Protein 7YXP (pdb70)

Structure (mmCIF, N/CA/C/O backbone):
data_7YXP
#
_entry.id   7YXP
#
_cell.length_a   178.060
_cell.length_b   178.060
_cell.length_c   178.060
_cell.angle_alpha   90.000
_cell.angle_beta   90.000
_cell.angle_gamma   90.000
#
_symmetry.space_group_name_H-M   'I 41 3 2'
#
loop_
_entity.id
_entity.type
_entity.pdbx_description
1 polymer 'Ancestral Glucocorticoid Receptor2'
2 polymer 'SHP NR Box 1 Peptide'
3 non-polymer DEXAMETHASONE
4 non-polymer 2-AMINO-2-HYDROXYMETHYL-PROPANE-1,3-DIOL
#
loop_
_atom_site.group_PDB
_atom_site.id
_atom_site.type_symbol
_atom_site.label_atom_id
_atom_site.label_alt_id
_atom_site.label_comp_id
_atom_site.label_asym_id
_atom_site.label_entity_id
_atom_site.label_seq_id
_atom_site.pdbx_PDB_ins_code
_atom_site.Cartn_x
_atom_site.Cartn_y
_atom_site.Cartn_z
_atom_site.occupancy
_atom_site.B_iso_or_equiv
_atom_site.auth_seq_id
_atom_site.auth_comp_id
_atom_site.auth_asym_id
_atom_site.auth_atom_id
_atom_site.pdbx_PDB_model_num
ATOM 1 N N . PHE A 1 1 ? 28.199 -18.763 -43.969 1.00 215.20 529 PHE A N 1
ATOM 2 C CA . PHE A 1 1 ? 28.815 -19.889 -43.210 1.00 216.14 529 PHE A CA 1
ATOM 3 C C . PHE A 1 1 ? 29.158 -19.420 -41.797 1.00 203.67 529 PHE A C 1
ATOM 4 O O . PHE A 1 1 ? 30.230 -18.840 -41.612 1.00 197.15 529 PHE A O 1
ATOM 12 N N . PRO A 1 2 ? 28.296 -19.626 -40.759 1.00 178.78 530 PRO A N 1
ATOM 13 C CA . PRO A 1 2 ? 26.829 -19.726 -40.900 1.00 151.09 530 PRO A CA 1
ATOM 14 C C . PRO A 1 2 ? 25.925 -18.488 -40.815 1.00 157.49 530 PRO A C 1
ATOM 15 O O . PRO A 1 2 ? 26.283 -17.470 -40.216 1.00 154.64 530 PRO A O 1
ATOM 19 N N . THR A 1 3 ? 24.695 -18.597 -41.348 1.00 159.07 531 THR A N 1
ATOM 20 C CA . THR A 1 3 ? 23.770 -17.485 -41.168 1.00 156.70 531 THR A CA 1
ATOM 21 C C . THR A 1 3 ? 23.438 -17.361 -39.692 1.00 165.72 531 THR A C 1
ATOM 22 O O . THR A 1 3 ? 23.359 -18.359 -38.972 1.00 178.79 531 THR A O 1
ATOM 26 N N . LEU A 1 4 ? 23.271 -16.100 -39.292 1.00 175.04 532 LEU A N 1
ATOM 27 C CA . LEU A 1 4 ? 22.792 -15.736 -37.972 1.00 152.46 532 LEU A CA 1
ATOM 28 C C . LEU A 1 4 ? 21.393 -16.292 -37.748 1.00 128.77 532 LEU A C 1
ATOM 29 O O . LEU A 1 4 ? 21.094 -16.687 -36.630 1.00 137.84 532 LEU A O 1
ATOM 34 N N . ILE A 1 5 ? 20.535 -16.277 -38.777 1.00 115.70 533 ILE A N 1
ATOM 35 C CA . ILE A 1 5 ? 19.196 -16.825 -38.606 1.00 123.64 533 ILE A CA 1
ATOM 36 C C . ILE A 1 5 ? 19.281 -18.300 -38.246 1.00 120.15 533 ILE A C 1
ATOM 37 O O . ILE A 1 5 ? 18.485 -18.770 -37.441 1.00 140.17 533 ILE A O 1
ATOM 42 N N . SER A 1 6 ? 20.230 -19.015 -38.850 1.00 113.22 534 SER A N 1
ATOM 43 C CA . SER A 1 6 ? 20.384 -20.427 -38.561 1.00 124.20 534 SER A CA 1
ATOM 44 C C . SER A 1 6 ? 20.998 -20.613 -37.174 1.00 125.56 534 SER A C 1
ATOM 45 O O . SER A 1 6 ? 20.630 -21.531 -36.440 1.00 125.33 534 SER A O 1
ATOM 48 N N . LEU A 1 7 ? 21.911 -19.712 -36.801 1.00 122.39 535 LEU A N 1
ATOM 49 C CA . LEU A 1 7 ? 22.432 -19.676 -35.446 1.00 114.95 535 LEU A CA 1
ATOM 50 C C . LEU A 1 7 ? 21.297 -19.514 -34.425 1.00 127.30 535 LEU A C 1
ATOM 51 O O . LEU A 1 7 ? 21.355 -20.068 -33.329 1.00 119.72 535 LEU A O 1
ATOM 56 N N . LEU A 1 8 ? 20.271 -18.731 -34.790 1.00 135.11 536 LEU A N 1
ATOM 57 C CA . LEU A 1 8 ? 19.110 -18.462 -33.951 1.00 135.72 536 LEU A CA 1
ATOM 58 C C . LEU A 1 8 ? 18.374 -19.763 -33.717 1.00 134.78 536 LEU A C 1
ATOM 59 O O . LEU A 1 8 ? 17.998 -20.094 -32.598 1.00 158.60 536 LEU A O 1
ATOM 64 N N . GLU A 1 9 ? 18.120 -20.420 -34.842 1.00 131.60 537 GLU A N 1
ATOM 65 C CA . GLU A 1 9 ? 17.421 -21.683 -34.888 1.00 141.03 537 GLU A CA 1
ATOM 66 C C . GLU A 1 9 ? 18.080 -22.651 -33.884 1.00 145.33 537 GLU A C 1
ATOM 67 O O . GLU A 1 9 ? 17.362 -23.311 -33.127 1.00 130.81 537 GLU A O 1
ATOM 73 N N . VAL A 1 10 ? 19.429 -22.646 -33.769 1.00 116.56 538 VAL A N 1
ATOM 74 C CA . VAL A 1 10 ? 20.133 -23.668 -32.992 1.00 120.57 538 VAL A CA 1
ATOM 75 C C . VAL A 1 10 ? 20.193 -23.366 -31.503 1.00 121.70 538 VAL A C 1
ATOM 76 O O . VAL A 1 10 ? 20.367 -24.296 -30.721 1.00 127.14 538 VAL A O 1
ATOM 80 N N . ILE A 1 11 ? 20.187 -22.083 -31.133 1.00 124.30 539 ILE A N 1
ATOM 81 C CA . ILE A 1 11 ? 20.430 -21.729 -29.742 1.00 118.06 539 ILE A CA 1
ATOM 82 C C . ILE A 1 11 ? 19.136 -21.832 -28.946 1.00 112.83 539 ILE A C 1
ATOM 83 O O . ILE A 1 11 ? 19.180 -21.968 -27.720 1.00 98.97 539 ILE A O 1
ATOM 88 N N . GLU A 1 12 ? 18.009 -21.769 -29.668 1.00 99.27 540 GLU A N 1
ATOM 89 C CA . GLU A 1 12 ? 16.690 -21.684 -29.074 1.00 95.02 540 GLU A CA 1
ATOM 90 C C . GLU A 1 12 ? 16.505 -22.827 -28.080 1.00 99.18 540 GLU A C 1
ATOM 91 O O . GLU A 1 12 ? 16.562 -23.980 -28.479 1.00 110.34 540 GLU A O 1
ATOM 97 N N . PRO A 1 13 ? 16.279 -22.576 -26.769 1.00 103.01 541 PRO A N 1
ATOM 98 C CA . PRO A 1 13 ? 16.331 -23.644 -25.773 1.00 116.37 541 PRO A CA 1
ATOM 99 C C . PRO A 1 13 ? 15.204 -24.657 -25.919 1.00 112.85 541 PRO A C 1
ATOM 100 O O . PRO A 1 13 ? 14.126 -24.335 -26.416 1.00 98.88 541 PRO A O 1
ATOM 104 N N . GLU A 1 14 ? 15.499 -25.880 -25.473 1.00 113.27 542 GLU A N 1
ATOM 105 C CA . GLU A 1 14 ? 14.615 -26.999 -25.715 1.00 119.14 542 GLU A CA 1
ATOM 106 C C . GLU A 1 14 ? 13.368 -26.797 -24.874 1.00 111.37 542 GLU A C 1
ATOM 107 O O . GLU A 1 14 ? 13.455 -26.164 -23.828 1.00 143.51 542 GLU A O 1
ATOM 113 N N . VAL A 1 15 ? 12.226 -27.308 -25.355 1.00 112.46 543 VAL A N 1
ATOM 114 C CA . VAL A 1 15 ? 10.969 -27.232 -24.618 1.00 110.94 543 VAL A CA 1
ATOM 115 C C . VAL A 1 15 ? 11.138 -27.949 -23.293 1.00 103.46 543 VAL A C 1
ATOM 116 O O . VAL A 1 15 ? 11.824 -28.973 -23.246 1.00 120.03 543 VAL A O 1
ATOM 120 N N . LEU A 1 16 ? 10.486 -27.425 -22.246 1.00 95.38 544 LEU A N 1
ATOM 121 C CA . LEU A 1 16 ? 10.753 -27.966 -20.923 1.00 94.82 544 LEU A CA 1
ATOM 122 C C . LEU A 1 16 ? 9.544 -28.744 -20.427 1.00 100.79 544 LEU A C 1
ATOM 123 O O . LEU A 1 16 ? 8.417 -28.319 -20.691 1.00 119.54 544 LEU A O 1
ATOM 128 N N . TYR A 1 17 ? 9.814 -29.881 -19.754 1.00 90.63 545 TYR A N 1
ATOM 129 C CA . TYR A 1 17 ? 8.798 -30.695 -19.098 1.00 99.66 545 TYR A CA 1
ATOM 130 C C . TYR A 1 17 ? 8.570 -30.219 -17.658 1.00 103.08 545 TYR A C 1
ATOM 131 O O . TYR A 1 17 ? 9.515 -29.838 -16.971 1.00 113.98 545 TYR A O 1
ATOM 140 N N . SER A 1 18 ? 7.312 -30.245 -17.203 1.00 81.27 546 SER A N 1
ATOM 141 C CA . SER A 1 18 ? 6.919 -29.486 -16.030 1.00 97.41 546 SER A CA 1
ATOM 142 C C . SER A 1 18 ? 7.112 -30.311 -14.770 1.00 108.49 546 SER A C 1
ATOM 143 O O . SER A 1 18 ? 7.175 -29.750 -13.675 1.00 140.00 546 SER A O 1
ATOM 146 N N . GLY A 1 19 ? 7.160 -31.632 -14.956 1.00 109.11 547 GLY A N 1
ATOM 147 C CA . GLY A 1 19 ? 7.288 -32.564 -13.855 1.00 123.29 547 GLY A CA 1
ATOM 148 C C . GLY A 1 19 ? 6.039 -32.513 -12.987 1.00 148.22 547 GLY A C 1
ATOM 149 O O . GLY A 1 19 ? 6.100 -32.795 -11.792 1.00 179.09 547 GLY A O 1
ATOM 150 N N . TYR A 1 20 ? 4.914 -32.146 -13.611 1.00 148.47 548 TYR A N 1
ATOM 151 C CA . TYR A 1 20 ? 3.687 -31.914 -12.875 1.00 153.47 548 TYR A CA 1
ATOM 152 C C . TYR A 1 20 ? 3.072 -33.241 -12.461 1.00 160.13 548 TYR A C 1
ATOM 153 O O . TYR A 1 20 ? 2.868 -34.120 -13.296 1.00 151.28 548 TYR A O 1
ATOM 162 N N . ASP A 1 21 ? 2.767 -33.354 -11.163 1.00 178.09 549 ASP A N 1
ATOM 163 C CA . ASP A 1 21 ? 2.029 -34.503 -10.672 1.00 188.67 549 ASP A CA 1
ATOM 164 C C . ASP A 1 21 ? 0.545 -34.307 -10.984 1.00 194.78 549 ASP A C 1
ATOM 165 O O . ASP A 1 21 ? -0.168 -33.657 -10.219 1.00 221.26 549 ASP A O 1
ATOM 170 N N . SER A 1 22 ? 0.092 -34.880 -12.108 1.00 188.42 550 SER A N 1
ATOM 171 C CA . SER A 1 22 ? -1.222 -34.574 -12.656 1.00 180.98 550 SER A CA 1
ATOM 172 C C . SER A 1 22 ? -2.323 -35.462 -12.062 1.00 177.90 550 SER A C 1
ATOM 173 O O . SER A 1 22 ? -3.248 -35.844 -12.780 1.00 195.98 550 SER A O 1
ATOM 176 N N . THR A 1 23 ? -2.207 -35.776 -10.754 1.00 178.92 551 THR A N 1
ATOM 177 C CA . THR A 1 23 ? -3.282 -36.264 -9.890 1.00 177.64 551 THR A CA 1
ATOM 178 C C . THR A 1 23 ? -2.979 -35.896 -8.425 1.00 164.26 551 THR A C 1
ATOM 179 O O . THR A 1 23 ? -3.925 -35.478 -7.714 1.00 144.64 551 THR A O 1
ATOM 183 N N . ASP A 1 26 ? -6.558 -31.142 -7.924 1.00 138.62 554 ASP A N 1
ATOM 184 C CA . ASP A 1 26 ? -6.026 -30.253 -8.993 1.00 160.36 554 ASP A CA 1
ATOM 185 C C . ASP A 1 26 ? -6.190 -28.791 -8.566 1.00 163.56 554 ASP A C 1
ATOM 186 O O . ASP A 1 26 ? -6.554 -27.935 -9.371 1.00 162.93 554 ASP A O 1
ATOM 191 N N . THR A 1 27 ? -5.891 -28.504 -7.293 1.00 166.64 555 THR A N 1
ATOM 192 C CA . THR A 1 27 ? -6.182 -27.216 -6.672 1.00 165.51 555 THR A CA 1
ATOM 193 C C . THR A 1 27 ? -5.437 -26.097 -7.398 1.00 157.34 555 THR A C 1
ATOM 194 O O . THR A 1 27 ? -4.319 -26.303 -7.862 1.00 178.54 555 THR A O 1
ATOM 198 N N . SER A 1 28 ? -6.059 -24.916 -7.496 1.00 140.10 556 SER A N 1
ATOM 199 C CA . SER A 1 28 ? -5.528 -23.900 -8.394 1.00 130.88 556 SER A CA 1
ATOM 200 C C . SER A 1 28 ? -4.364 -23.130 -7.771 1.00 115.98 556 SER A C 1
ATOM 201 O O . SER A 1 28 ? -3.593 -22.508 -8.486 1.00 118.59 556 SER A O 1
ATOM 204 N N . THR A 1 29 ? -4.196 -23.205 -6.451 1.00 119.13 557 THR A N 1
ATOM 205 C CA . THR A 1 29 ? -2.971 -22.703 -5.844 1.00 131.59 557 THR A CA 1
ATOM 206 C C . THR A 1 29 ? -1.784 -23.523 -6.347 1.00 134.22 557 THR A C 1
ATOM 207 O O . THR A 1 29 ? -0.749 -22.976 -6.710 1.00 131.20 557 THR A O 1
ATOM 211 N N . ARG A 1 30 ? -1.944 -24.850 -6.336 1.00 147.20 558 ARG A N 1
ATOM 212 C CA . ARG A 1 30 ? -0.867 -25.779 -6.640 1.00 145.72 558 ARG A CA 1
ATOM 213 C C . ARG A 1 30 ? -0.432 -25.538 -8.077 1.00 131.59 558 ARG A C 1
ATOM 214 O O . ARG A 1 30 ? 0.753 -25.395 -8.358 1.00 148.95 558 ARG A O 1
ATOM 222 N N . LEU A 1 31 ? -1.419 -25.486 -8.968 1.00 101.33 559 LEU A N 1
ATOM 223 C CA . LEU A 1 31 ? -1.157 -25.446 -10.389 1.00 102.06 559 LEU A CA 1
ATOM 224 C C . LEU A 1 31 ? -0.335 -24.199 -10.724 1.00 102.99 559 LEU A C 1
ATOM 225 O O . LEU A 1 31 ? 0.595 -24.229 -11.531 1.00 92.06 559 LEU A O 1
ATOM 230 N N . MET A 1 32 ? -0.672 -23.101 -10.057 1.00 98.84 560 MET A N 1
ATOM 231 C CA . MET A 1 32 ? 0.004 -21.852 -10.321 1.00 96.04 560 MET A CA 1
ATOM 232 C C . MET A 1 32 ? 1.365 -21.875 -9.653 1.00 96.80 560 MET A C 1
ATOM 233 O O . MET A 1 32 ? 2.313 -21.264 -10.140 1.00 96.83 560 MET A O 1
ATOM 238 N N . SER A 1 33 ? 1.430 -22.551 -8.506 1.00 101.74 561 SER A N 1
ATOM 239 C CA . SER A 1 33 ? 2.716 -22.708 -7.859 1.00 105.41 561 SER A CA 1
ATOM 240 C C . SER A 1 33 ? 3.622 -23.432 -8.843 1.00 109.45 561 SER A C 1
ATOM 241 O O . SER A 1 33 ? 4.803 -23.094 -8.939 1.00 121.62 561 SER A O 1
ATOM 244 N N . THR A 1 34 ? 3.037 -24.380 -9.602 1.00 96.14 562 THR A N 1
ATOM 245 C CA . THR A 1 34 ? 3.859 -25.227 -10.448 1.00 95.20 562 THR A CA 1
ATOM 246 C C . THR A 1 34 ? 4.360 -24.415 -11.614 1.00 86.62 562 THR A C 1
ATOM 247 O O . THR A 1 34 ? 5.552 -24.399 -11.862 1.00 97.57 562 THR A O 1
ATOM 251 N N . LEU A 1 35 ? 3.431 -23.752 -12.294 1.00 93.27 563 LEU A N 1
ATOM 252 C CA . LEU A 1 35 ? 3.790 -22.869 -13.387 1.00 102.26 563 LEU A CA 1
ATOM 253 C C . LEU A 1 35 ? 5.025 -22.054 -13.017 1.00 91.26 563 LEU A C 1
ATOM 254 O O . LEU A 1 35 ? 5.937 -21.894 -13.826 1.00 85.64 563 LEU A O 1
ATOM 259 N N . ASN A 1 36 ? 5.036 -21.570 -11.779 1.00 86.26 564 ASN A N 1
ATOM 260 C CA . ASN A 1 36 ? 6.113 -20.736 -11.292 1.00 99.98 564 ASN A CA 1
ATOM 261 C C . ASN A 1 36 ? 7.424 -21.504 -11.239 1.00 100.76 564 ASN A C 1
ATOM 262 O O . ASN A 1 36 ? 8.427 -20.989 -11.727 1.00 95.20 564 ASN A O 1
ATOM 267 N N . ARG A 1 37 ? 7.392 -22.693 -10.615 1.00 103.16 565 ARG A N 1
ATOM 268 C CA . ARG A 1 37 ? 8.519 -23.615 -10.568 1.00 114.28 565 ARG A CA 1
ATOM 269 C C . ARG A 1 37 ? 9.054 -23.839 -11.986 1.00 112.53 565 ARG A C 1
ATOM 270 O O . ARG A 1 37 ? 10.251 -23.707 -12.238 1.00 102.88 565 ARG A O 1
ATOM 278 N N . LEU A 1 38 ? 8.154 -24.175 -12.916 1.00 110.13 566 LEU A N 1
ATOM 279 C CA . LEU A 1 38 ? 8.531 -24.383 -14.299 1.00 92.77 566 LEU A CA 1
ATOM 280 C C . LEU A 1 38 ? 9.174 -23.109 -14.799 1.00 86.06 566 LEU A C 1
ATOM 281 O O . LEU A 1 38 ? 10.311 -23.153 -15.239 1.00 98.85 566 LEU A O 1
ATOM 286 N N . GLY A 1 39 ? 8.411 -22.011 -14.741 1.00 94.07 567 GLY A N 1
ATOM 287 C CA . GLY A 1 39 ? 8.813 -20.710 -15.259 1.00 93.83 567 GLY A CA 1
ATOM 288 C C . GLY A 1 39 ? 10.221 -20.295 -14.834 1.00 94.22 567 GLY A C 1
ATOM 289 O O . GLY A 1 39 ? 10.930 -19.639 -15.590 1.00 114.09 567 GLY A O 1
ATOM 290 N N . GLY A 1 40 ? 10.631 -20.700 -13.632 1.00 87.51 568 GLY A N 1
ATOM 291 C CA . GLY A 1 40 ? 11.961 -20.400 -13.125 1.00 103.98 568 GLY A CA 1
ATOM 292 C C . GLY A 1 40 ? 13.077 -20.968 -13.997 1.00 105.84 568 GLY A C 1
ATOM 293 O O . GLY A 1 40 ? 14.042 -20.270 -14.306 1.00 111.86 568 GLY A O 1
ATOM 294 N N . ARG A 1 41 ? 12.922 -22.243 -14.381 1.00 110.69 569 ARG A N 1
ATOM 295 C CA . ARG A 1 41 ? 13.939 -22.957 -15.138 1.00 107.54 569 ARG A CA 1
ATOM 296 C C . ARG A 1 41 ? 13.909 -22.427 -16.556 1.00 94.77 569 ARG A C 1
ATOM 297 O O . ARG A 1 41 ? 14.941 -22.348 -17.204 1.00 117.27 569 ARG A O 1
ATOM 305 N N . GLN A 1 42 ? 12.702 -22.085 -16.998 1.00 94.41 570 GLN A N 1
ATOM 306 C CA . GLN A 1 42 ? 12.452 -21.595 -18.340 1.00 106.87 570 GLN A CA 1
ATOM 307 C C . GLN A 1 42 ? 13.270 -20.331 -18.544 1.00 93.28 570 GLN A C 1
ATOM 308 O O . GLN A 1 42 ? 13.887 -20.111 -19.596 1.00 96.08 570 GLN A O 1
ATOM 314 N N . VAL A 1 43 ? 13.292 -19.557 -17.470 1.00 81.77 571 VAL A N 1
ATOM 315 C CA . VAL A 1 43 ? 13.938 -18.265 -17.472 1.00 91.81 571 VAL A CA 1
ATOM 316 C C . VAL A 1 43 ? 15.439 -18.479 -17.324 1.00 90.84 571 VAL A C 1
ATOM 317 O O . VAL A 1 43 ? 16.219 -17.786 -17.975 1.00 84.50 571 VAL A O 1
ATOM 321 N N . VAL A 1 44 ? 15.832 -19.456 -16.496 1.00 84.06 572 VAL A N 1
ATOM 322 C CA . VAL A 1 44 ? 17.239 -19.814 -16.409 1.00 85.55 572 VAL A CA 1
ATOM 323 C C . VAL A 1 44 ? 17.738 -20.164 -17.804 1.00 86.98 572 VAL A C 1
ATOM 324 O O . VAL A 1 44 ? 18.803 -19.695 -18.172 1.00 91.05 572 VAL A O 1
ATOM 328 N N . SER A 1 45 ? 16.937 -20.927 -18.570 1.00 83.72 573 SER A N 1
ATOM 329 C CA . SER A 1 45 ? 17.263 -21.370 -19.916 1.00 94.75 573 SER A CA 1
ATOM 330 C C . SER A 1 45 ? 17.389 -20.193 -20.902 1.00 102.12 573 SER A C 1
ATOM 331 O O . SER A 1 45 ? 18.246 -20.203 -21.819 1.00 80.17 573 SER A O 1
ATOM 334 N N . ALA A 1 46 ? 16.544 -19.170 -20.684 1.00 91.98 574 ALA A N 1
ATOM 335 C CA . ALA A 1 46 ? 16.535 -17.965 -21.503 1.00 100.17 574 ALA A CA 1
ATOM 336 C C . ALA A 1 46 ? 17.785 -17.129 -21.261 1.00 107.46 574 ALA A C 1
ATOM 337 O O . ALA A 1 46 ? 18.199 -16.354 -22.121 1.00 121.14 574 ALA A O 1
ATOM 339 N N . VAL A 1 47 ? 18.361 -17.283 -20.070 1.00 100.77 575 VAL A N 1
ATOM 340 C CA . VAL A 1 47 ? 19.609 -16.636 -19.728 1.00 91.74 575 VAL A CA 1
ATOM 341 C C . VAL A 1 47 ? 20.766 -17.243 -20.524 1.00 104.97 575 VAL A C 1
ATOM 342 O O . VAL A 1 47 ? 21.473 -16.489 -21.184 1.00 139.04 575 VAL A O 1
ATOM 346 N N . LYS A 1 48 ? 20.964 -18.569 -20.516 1.00 103.82 576 LYS A N 1
ATOM 347 C CA . LYS A 1 48 ? 22.021 -19.108 -21.363 1.00 116.03 576 LYS A CA 1
ATOM 348 C C . LYS A 1 48 ? 21.796 -18.578 -22.772 1.00 106.20 576 LYS A C 1
ATOM 349 O O . LYS A 1 48 ? 22.729 -18.149 -23.444 1.00 148.56 576 LYS A O 1
ATOM 355 N N . TRP A 1 49 ? 20.535 -18.631 -23.195 1.00 90.07 577 TRP A N 1
ATOM 356 C CA . TRP A 1 49 ? 20.145 -18.234 -24.535 1.00 100.35 577 TRP A CA 1
ATOM 357 C C . TRP A 1 49 ? 20.514 -16.787 -24.787 1.00 94.39 577 TRP A C 1
ATOM 358 O O . TRP A 1 49 ? 20.719 -16.381 -25.923 1.00 114.72 577 TRP A O 1
ATOM 369 N N . ALA A 1 50 ? 20.550 -16.008 -23.716 1.00 116.67 578 ALA A N 1
ATOM 370 C CA . ALA A 1 50 ? 20.932 -14.621 -23.868 1.00 138.28 578 ALA A CA 1
ATOM 371 C C . ALA A 1 50 ? 22.447 -14.535 -24.035 1.00 125.22 578 ALA A C 1
ATOM 372 O O . ALA A 1 50 ? 22.905 -13.917 -24.995 1.00 121.91 578 ALA A O 1
ATOM 374 N N . LYS A 1 51 ? 23.192 -15.181 -23.120 1.00 105.35 579 LYS A N 1
ATOM 375 C CA . LYS A 1 51 ? 24.643 -15.264 -23.181 1.00 126.36 579 LYS A CA 1
ATOM 376 C C . LYS A 1 51 ? 25.136 -15.649 -24.579 1.00 132.00 579 LYS A C 1
ATOM 377 O O . LYS A 1 51 ? 26.237 -15.273 -24.970 1.00 156.50 579 LYS A O 1
ATOM 383 N N . ALA A 1 52 ? 24.330 -16.411 -25.324 1.00 126.64 580 ALA A N 1
ATOM 384 C CA . ALA A 1 52 ? 24.758 -16.947 -26.607 1.00 129.59 580 ALA A CA 1
ATOM 385 C C . ALA A 1 52 ? 23.977 -16.292 -27.746 1.00 135.73 580 ALA A C 1
ATOM 386 O O . ALA A 1 52 ? 23.997 -16.760 -28.883 1.00 132.91 580 ALA A O 1
ATOM 388 N N . LEU A 1 53 ? 23.282 -15.197 -27.438 1.00 120.59 581 LEU A N 1
ATOM 389 C CA . LEU A 1 53 ? 22.893 -14.304 -28.507 1.00 122.80 581 LEU A CA 1
ATOM 390 C C . LEU A 1 53 ? 24.143 -13.603 -29.030 1.00 150.14 581 LEU A C 1
ATOM 391 O O . LEU A 1 53 ? 25.026 -13.173 -28.276 1.00 134.07 581 LEU A O 1
ATOM 396 N N . PRO A 1 54 ? 24.262 -13.499 -30.365 1.00 154.02 582 PRO A N 1
ATOM 397 C CA . PRO A 1 54 ? 25.363 -12.740 -30.956 1.00 152.58 582 PRO A CA 1
ATOM 398 C C . PRO A 1 54 ? 25.226 -11.246 -30.637 1.00 139.41 582 PRO A C 1
ATOM 399 O O . PRO A 1 54 ? 24.248 -10.619 -31.014 1.00 105.61 582 PRO A O 1
ATOM 403 N N . GLY A 1 55 ? 26.184 -10.676 -29.895 1.00 155.75 583 GLY A N 1
ATOM 404 C CA . GLY A 1 55 ? 26.204 -9.237 -29.645 1.00 171.37 583 GLY A CA 1
ATOM 405 C C . GLY A 1 55 ? 25.727 -8.872 -28.240 1.00 159.07 583 GLY A C 1
ATOM 406 O O . GLY A 1 55 ? 25.836 -7.728 -27.792 1.00 149.50 583 GLY A O 1
ATOM 407 N N . PHE A 1 56 ? 25.225 -9.886 -27.540 1.00 151.23 584 PHE A N 1
ATOM 408 C CA . PHE A 1 56 ? 24.692 -9.707 -26.208 1.00 142.33 584 PHE A CA 1
ATOM 409 C C . PHE A 1 56 ? 25.820 -9.505 -25.200 1.00 132.52 584 PHE A C 1
ATOM 410 O O . PHE A 1 56 ? 25.664 -8.705 -24.280 1.00 168.83 584 PHE A O 1
ATOM 418 N N . ARG A 1 57 ? 26.939 -10.220 -25.362 1.00 113.93 585 ARG A N 1
ATOM 419 C CA . ARG A 1 57 ? 27.992 -10.171 -24.352 1.00 154.34 585 ARG A CA 1
ATOM 420 C C . ARG A 1 57 ? 28.599 -8.761 -24.283 1.00 175.27 585 ARG A C 1
ATOM 421 O O . ARG A 1 57 ? 29.082 -8.350 -23.218 1.00 135.15 585 ARG A O 1
ATOM 429 N N . ASN A 1 58 ? 28.536 -8.010 -25.400 1.00 186.89 586 ASN A N 1
ATOM 430 C CA . ASN A 1 58 ? 29.160 -6.692 -25.455 1.00 193.50 586 ASN A CA 1
ATOM 431 C C . ASN A 1 58 ? 28.138 -5.557 -25.325 1.00 185.35 586 ASN A C 1
ATOM 432 O O . ASN A 1 58 ? 28.458 -4.409 -25.632 1.00 215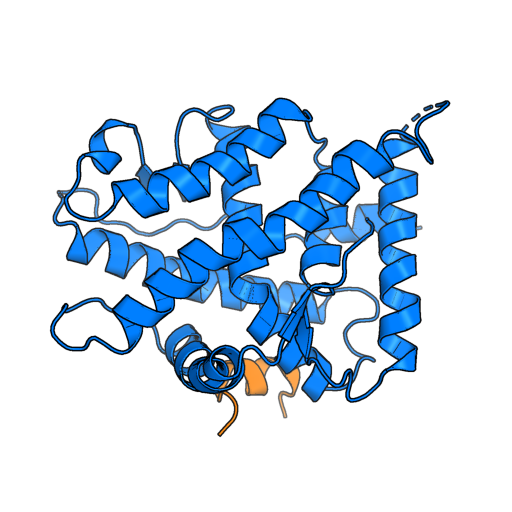.19 586 ASN A O 1
ATOM 437 N N . LEU A 1 59 ? 26.928 -5.864 -24.838 1.00 148.72 587 LEU A N 1
ATOM 438 C CA . LEU A 1 59 ? 26.164 -4.870 -24.096 1.00 126.36 587 LEU A CA 1
ATOM 439 C C . LEU A 1 59 ? 26.777 -4.776 -22.711 1.00 138.69 587 LEU A C 1
ATOM 440 O O . LEU A 1 59 ? 27.745 -5.484 -22.426 1.00 161.87 587 LEU A O 1
ATOM 445 N N . HIS A 1 60 ? 26.214 -3.918 -21.854 1.00 138.77 588 HIS A N 1
ATOM 446 C CA . HIS A 1 60 ? 26.832 -3.765 -20.545 1.00 162.18 588 HIS A CA 1
ATOM 447 C C . HIS A 1 60 ? 26.040 -4.533 -19.495 1.00 157.30 588 HIS A C 1
ATOM 448 O O . HIS A 1 60 ? 24.826 -4.352 -19.420 1.00 142.76 588 HIS A O 1
ATOM 455 N N . LEU A 1 61 ? 26.756 -5.330 -18.671 1.00 147.74 589 LEU A N 1
ATOM 456 C CA . LEU A 1 61 ? 26.178 -6.227 -17.670 1.00 141.53 589 LEU A CA 1
ATOM 457 C C . LEU A 1 61 ? 24.825 -5.699 -17.190 1.00 148.11 589 LEU A C 1
ATOM 458 O O . LEU A 1 61 ? 23.874 -6.462 -17.064 1.00 132.04 589 LEU A O 1
ATOM 463 N N . ASP A 1 62 ? 24.755 -4.385 -16.937 1.00 165.25 590 ASP A N 1
ATOM 464 C CA . ASP A 1 62 ? 23.566 -3.744 -16.403 1.00 156.41 590 ASP A CA 1
ATOM 465 C C . ASP A 1 62 ? 22.429 -3.797 -17.408 1.00 147.59 590 ASP A C 1
ATOM 466 O O . ASP A 1 62 ? 21.316 -4.147 -17.036 1.00 167.62 590 ASP A O 1
ATOM 471 N N . ASP A 1 63 ? 22.724 -3.490 -18.672 1.00 143.19 591 ASP A N 1
ATOM 472 C CA . ASP A 1 63 ? 21.727 -3.593 -19.730 1.00 163.08 591 ASP A CA 1
ATOM 473 C C . ASP A 1 63 ? 21.329 -5.053 -19.988 1.00 152.62 591 ASP A C 1
ATOM 474 O O . ASP A 1 63 ? 20.248 -5.316 -20.524 1.00 113.46 591 ASP A O 1
ATOM 479 N N . GLN A 1 64 ? 22.212 -5.993 -19.609 1.00 173.38 592 GLN A N 1
ATOM 480 C CA . GLN A 1 64 ? 21.962 -7.423 -19.750 1.00 159.17 592 GLN A CA 1
ATOM 481 C C . GLN A 1 64 ? 20.910 -7.811 -18.725 1.00 151.03 592 GLN A C 1
ATOM 482 O O . GLN A 1 64 ? 19.842 -8.298 -19.086 1.00 152.19 592 GLN A O 1
ATOM 488 N N . MET A 1 65 ? 21.258 -7.595 -17.449 1.00 142.51 593 MET A N 1
ATOM 489 C CA . MET A 1 65 ? 20.339 -7.725 -16.334 1.00 133.83 593 MET A CA 1
ATOM 490 C C . MET A 1 65 ? 19.020 -7.085 -16.767 1.00 129.90 593 MET A C 1
ATOM 491 O O . MET A 1 65 ? 17.988 -7.751 -16.884 1.00 112.28 593 MET A O 1
ATOM 496 N N . THR A 1 66 ? 19.117 -5.791 -17.078 1.00 118.76 594 THR A N 1
ATOM 497 C CA . THR A 1 66 ? 17.979 -4.909 -17.213 1.00 119.68 594 THR A CA 1
ATOM 498 C C . THR A 1 66 ? 17.054 -5.423 -18.301 1.00 125.84 594 THR A C 1
ATOM 499 O O . THR A 1 66 ? 15.855 -5.525 -18.065 1.00 143.58 594 THR A O 1
ATOM 503 N N . LEU A 1 67 ? 17.616 -5.735 -19.475 1.00 132.98 595 LEU A N 1
ATOM 504 C CA . LEU A 1 67 ? 16.778 -6.143 -20.593 1.00 142.24 595 LEU A CA 1
ATOM 505 C C . LEU A 1 67 ? 16.034 -7.429 -20.248 1.00 133.79 595 LEU A C 1
ATOM 506 O O . LEU A 1 67 ? 14.836 -7.518 -20.504 1.00 111.91 595 LEU A O 1
ATOM 511 N N . LEU A 1 68 ? 16.760 -8.406 -19.679 1.00 129.67 596 LEU A N 1
ATOM 512 C CA . LEU A 1 68 ? 16.197 -9.677 -19.245 1.00 122.77 596 LEU A CA 1
ATOM 513 C C . LEU A 1 68 ? 15.077 -9.395 -18.244 1.00 141.74 596 LEU A C 1
ATOM 514 O O . LEU A 1 68 ? 13.905 -9.656 -18.525 1.00 138.22 596 LEU A O 1
ATOM 519 N N . GLN A 1 69 ? 15.464 -8.809 -17.101 1.00 140.85 597 GLN A N 1
ATOM 520 C CA . GLN A 1 69 ? 14.579 -8.485 -15.990 1.00 126.61 597 GLN A CA 1
ATOM 521 C C . GLN A 1 69 ? 13.262 -7.850 -16.458 1.00 127.80 597 GLN A C 1
ATOM 522 O O . GLN A 1 69 ? 12.216 -8.148 -15.896 1.00 153.92 597 GLN A O 1
ATOM 528 N N . TYR A 1 70 ? 13.287 -6.996 -17.490 1.00 116.89 598 TYR A N 1
ATOM 529 C CA . TYR A 1 70 ? 12.085 -6.284 -17.894 1.00 109.80 598 TYR A CA 1
ATOM 530 C C . TYR A 1 70 ? 11.334 -7.076 -18.956 1.00 115.23 598 TYR A C 1
ATOM 531 O O . TYR A 1 70 ? 10.133 -6.896 -19.139 1.00 128.52 598 TYR A O 1
ATOM 540 N N . SER A 1 71 ? 12.050 -7.942 -19.670 1.00 118.26 599 SER A N 1
ATOM 541 C CA . SER A 1 71 ? 11.470 -8.562 -20.851 1.00 125.58 599 SER A CA 1
ATOM 542 C C . SER A 1 71 ? 11.055 -9.998 -20.552 1.00 128.82 599 SER A C 1
ATOM 543 O O . SER A 1 71 ? 10.421 -10.649 -21.386 1.00 105.65 599 SER A O 1
ATOM 546 N N . TRP A 1 72 ? 11.399 -10.471 -19.349 1.00 125.75 600 TRP A N 1
ATOM 547 C CA . TRP A 1 72 ? 11.393 -11.899 -19.102 1.00 102.23 600 TRP A CA 1
ATOM 548 C C . TRP A 1 72 ? 10.003 -12.493 -19.252 1.00 101.50 600 TRP A C 1
ATOM 549 O O . TRP A 1 72 ? 9.861 -13.523 -19.900 1.00 123.05 600 TRP A O 1
ATOM 560 N N . MET A 1 73 ? 8.988 -11.848 -18.669 1.00 101.64 601 MET A N 1
ATOM 561 C CA . MET A 1 73 ? 7.626 -12.334 -18.857 1.00 106.17 601 MET A CA 1
ATOM 562 C C . MET A 1 73 ? 7.240 -12.295 -20.347 1.00 102.59 601 MET A C 1
ATOM 563 O O . MET A 1 73 ? 6.705 -13.262 -20.897 1.00 75.07 601 MET A O 1
ATOM 568 N N . SER A 1 74 ? 7.562 -11.172 -21.001 1.00 103.92 602 SER A N 1
ATOM 569 C CA . SER A 1 74 ? 7.297 -10.963 -22.408 1.00 114.38 602 SER A CA 1
ATOM 570 C C . SER A 1 74 ? 7.791 -12.157 -23.227 1.00 117.51 602 SER A C 1
ATOM 571 O O . SER A 1 74 ? 7.137 -12.604 -24.178 1.00 102.38 602 SER A O 1
ATOM 574 N N . LEU A 1 75 ? 8.955 -12.678 -22.830 1.00 114.67 603 LEU A N 1
ATOM 575 C CA . LEU A 1 75 ? 9.556 -13.808 -23.517 1.00 115.77 603 LEU A CA 1
ATOM 576 C C . LEU A 1 75 ? 8.720 -15.056 -23.279 1.00 113.39 603 LEU A C 1
ATOM 577 O O . LEU A 1 75 ? 8.224 -15.651 -24.238 1.00 100.50 603 LEU A O 1
ATOM 582 N N . MET A 1 76 ? 8.587 -15.417 -21.994 1.00 94.70 604 MET A N 1
ATOM 583 C CA . MET A 1 76 ? 7.973 -16.670 -21.597 1.00 97.16 604 MET A CA 1
ATOM 584 C C . MET A 1 76 ? 6.541 -16.731 -22.108 1.00 104.48 604 MET A C 1
ATOM 585 O O . MET A 1 76 ? 6.039 -17.796 -22.467 1.00 106.25 604 MET A O 1
ATOM 590 N N . ALA A 1 77 ? 5.885 -15.573 -22.130 1.00 98.76 605 ALA A N 1
ATOM 591 C CA . ALA A 1 77 ? 4.505 -15.548 -22.565 1.00 95.54 605 ALA A CA 1
ATOM 592 C C . ALA A 1 77 ? 4.467 -15.731 -24.072 1.00 93.67 605 ALA A C 1
ATOM 593 O O . ALA A 1 77 ? 3.542 -16.316 -24.629 1.00 97.88 605 ALA A O 1
ATOM 595 N N . PHE A 1 78 ? 5.502 -15.216 -24.724 1.00 98.27 606 PHE A N 1
ATOM 596 C CA . PHE A 1 78 ? 5.548 -15.270 -26.168 1.00 107.41 606 PHE A CA 1
ATOM 597 C C . PHE A 1 78 ? 5.784 -16.715 -26.603 1.00 108.87 606 PHE A C 1
ATOM 598 O O . PHE A 1 78 ? 5.100 -17.232 -27.496 1.00 93.24 606 PHE A O 1
ATOM 606 N N . SER A 1 79 ? 6.774 -17.337 -25.945 1.00 107.64 607 SER A N 1
ATOM 607 C CA . SER A 1 79 ? 7.182 -18.706 -26.197 1.00 106.43 607 SER A CA 1
ATOM 608 C C . SER A 1 79 ? 5.977 -19.601 -25.993 1.00 118.35 607 SER A C 1
ATOM 609 O O . SER A 1 79 ? 5.762 -20.551 -26.744 1.00 122.18 607 SER A O 1
ATOM 612 N N . LEU A 1 80 ? 5.231 -19.281 -24.931 1.00 112.04 608 LEU A N 1
ATOM 613 C CA . LEU A 1 80 ? 4.081 -20.071 -24.538 1.00 112.87 608 LEU A CA 1
ATOM 614 C C . LEU A 1 80 ? 3.011 -19.963 -25.615 1.00 101.58 608 LEU A C 1
ATOM 615 O O . LEU A 1 80 ? 2.304 -20.933 -25.876 1.00 96.04 608 LEU A O 1
ATOM 620 N N . GLY A 1 81 ? 2.914 -18.777 -26.227 1.00 114.14 609 GLY A N 1
ATOM 621 C CA . GLY A 1 81 ? 2.037 -18.579 -27.367 1.00 111.63 609 GLY A CA 1
ATOM 622 C C . GLY A 1 81 ? 2.455 -19.477 -28.527 1.00 113.96 609 GLY A C 1
ATOM 623 O O . GLY A 1 81 ? 1.645 -20.222 -29.084 1.00 103.26 609 GLY A O 1
ATOM 624 N N . TRP A 1 82 ? 3.746 -19.404 -28.870 1.00 102.59 610 TRP A N 1
ATOM 625 C CA . TRP A 1 82 ? 4.250 -20.224 -29.952 1.00 111.71 610 TRP A CA 1
ATOM 626 C C . TRP A 1 82 ? 3.899 -21.701 -29.724 1.00 100.45 610 TRP A C 1
ATOM 627 O O . TRP A 1 82 ? 3.388 -22.374 -30.608 1.00 96.01 610 TRP A O 1
ATOM 638 N N . ARG A 1 83 ? 4.206 -22.215 -28.535 1.00 95.34 611 ARG A N 1
ATOM 639 C CA . ARG A 1 83 ? 3.962 -23.609 -28.237 1.00 91.76 611 ARG A CA 1
ATOM 640 C C . ARG A 1 83 ? 2.484 -23.887 -28.457 1.00 101.80 611 ARG A C 1
ATOM 641 O O . ARG A 1 83 ? 2.136 -24.818 -29.174 1.00 100.30 611 ARG A O 1
ATOM 649 N N 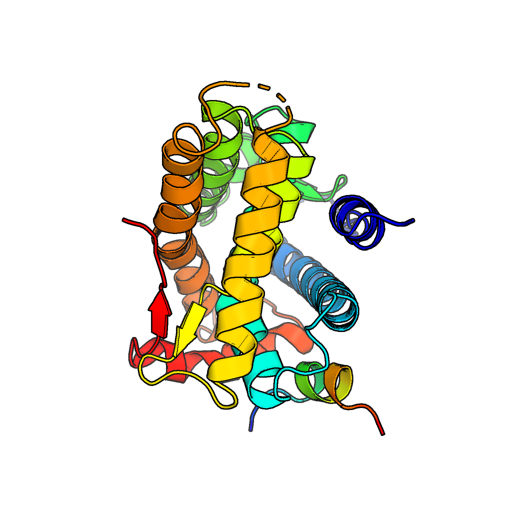. SER A 1 84 ? 1.636 -23.057 -27.831 1.00 114.64 612 SER A N 1
ATOM 650 C CA . SER A 1 84 ? 0.208 -23.306 -27.740 1.00 107.53 612 SER A CA 1
ATOM 651 C C . SER A 1 84 ? -0.392 -23.231 -29.129 1.00 115.48 612 SER A C 1
ATOM 652 O O . SER A 1 84 ? -1.434 -23.836 -29.387 1.00 104.69 612 SER A O 1
ATOM 655 N N . TYR A 1 85 ? 0.324 -22.496 -29.992 1.00 129.64 613 TYR A N 1
ATOM 656 C CA . TYR A 1 85 ? 0.029 -22.409 -31.412 1.00 128.48 613 TYR A CA 1
ATOM 657 C C . TYR A 1 85 ? 0.351 -23.758 -32.035 1.00 119.21 613 TYR A C 1
ATOM 658 O O . TYR A 1 85 ? -0.559 -24.503 -32.372 1.00 130.03 613 TYR A O 1
ATOM 667 N N . LYS A 1 86 ? 1.646 -24.086 -32.091 1.00 126.22 614 LYS A N 1
ATOM 668 C CA . LYS A 1 86 ? 2.137 -25.290 -32.747 1.00 137.71 614 LYS A CA 1
ATOM 669 C C . LYS A 1 86 ? 1.394 -26.535 -32.260 1.00 125.73 614 LYS A C 1
ATOM 670 O O . LYS A 1 86 ? 1.194 -27.477 -33.024 1.00 117.58 614 LYS A O 1
ATOM 676 N N . GLN A 1 87 ? 0.976 -26.551 -30.994 1.00 113.49 615 GLN A N 1
ATOM 677 C CA . GLN A 1 87 ? 0.678 -27.849 -30.420 1.00 132.15 615 GLN A CA 1
ATOM 678 C C . GLN A 1 87 ? -0.819 -28.128 -30.397 1.00 136.83 615 GLN A C 1
ATOM 679 O O . GLN A 1 87 ? -1.209 -29.290 -30.371 1.00 155.41 615 GLN A O 1
ATOM 685 N N . SER A 1 88 ? -1.640 -27.074 -30.389 1.00 137.17 616 SER A N 1
ATOM 686 C CA . SER A 1 88 ? -3.083 -27.249 -30.431 1.00 141.58 616 SER A CA 1
ATOM 687 C C . SER A 1 88 ? -3.691 -26.168 -31.313 1.00 146.67 616 SER A C 1
ATOM 688 O O . SER A 1 88 ? -4.888 -25.890 -31.237 1.00 138.86 616 SER A O 1
ATOM 691 N N . ASN A 1 89 ? -2.823 -25.550 -32.120 1.00 163.29 617 ASN A N 1
ATOM 692 C CA . ASN A 1 89 ? -3.223 -24.638 -33.175 1.00 162.69 617 ASN A CA 1
ATOM 693 C C . ASN A 1 89 ? -4.085 -23.514 -32.593 1.00 141.08 617 ASN A C 1
ATOM 694 O O . ASN A 1 89 ? -4.956 -22.989 -33.265 1.00 137.10 617 ASN A O 1
ATOM 699 N N . GLY A 1 90 ? -3.835 -23.155 -31.330 1.00 139.56 618 GLY A N 1
ATOM 700 C CA . GLY A 1 90 ? -4.603 -22.125 -30.648 1.00 118.69 618 GLY A CA 1
ATOM 701 C C . GLY A 1 90 ? -5.500 -22.687 -29.540 1.00 126.64 618 GLY A C 1
ATOM 702 O O . GLY A 1 90 ? -5.784 -21.984 -28.573 1.00 118.75 618 GLY A O 1
ATOM 703 N N . ASN A 1 91 ? -5.915 -23.960 -29.656 1.00 118.18 619 ASN A N 1
ATOM 704 C CA . ASN A 1 91 ? -6.957 -24.519 -28.801 1.00 126.75 619 ASN A CA 1
ATOM 705 C C . ASN A 1 91 ? -6.636 -24.459 -27.301 1.00 128.30 619 ASN A C 1
ATOM 706 O O . ASN A 1 91 ? -7.522 -24.154 -26.506 1.00 137.54 619 ASN A O 1
ATOM 711 N N . MET A 1 92 ? -5.420 -24.838 -26.881 1.00 127.54 620 MET A N 1
ATOM 712 C CA . MET A 1 92 ? -5.133 -24.983 -25.457 1.00 124.65 620 MET A CA 1
ATOM 713 C C . MET A 1 92 ? -3.832 -24.265 -25.095 1.00 123.05 620 MET A C 1
ATOM 714 O O . MET A 1 92 ? -3.032 -23.944 -25.969 1.00 133.67 620 MET A O 1
ATOM 719 N N . LEU A 1 93 ? -3.624 -24.007 -23.802 1.00 104.89 621 LEU A N 1
ATOM 720 C CA . LEU A 1 93 ? -2.340 -23.493 -23.357 1.00 110.93 621 LEU A CA 1
ATOM 721 C C . LEU A 1 93 ? -1.387 -24.660 -23.079 1.00 134.64 621 LEU A C 1
ATOM 722 O O . LEU A 1 93 ? -1.633 -25.454 -22.169 1.00 137.35 621 LEU A O 1
ATOM 727 N N . CYS A 1 94 ? -0.270 -24.740 -23.821 1.00 130.72 622 CYS A N 1
ATOM 728 C CA . CYS A 1 94 ? 0.661 -25.856 -23.676 1.00 120.21 622 CYS A CA 1
ATOM 729 C C . CYS A 1 94 ? 1.975 -25.408 -23.047 1.00 120.01 622 CYS A C 1
ATOM 730 O O . CYS A 1 94 ? 2.969 -25.221 -23.747 1.00 138.44 622 CYS A O 1
ATOM 733 N N . PHE A 1 95 ? 1.977 -25.289 -21.719 1.00 99.83 623 PHE A N 1
ATOM 734 C CA . PHE A 1 95 ? 3.120 -24.759 -20.998 1.00 108.70 623 PHE A CA 1
ATOM 735 C C . PHE A 1 95 ? 4.291 -25.727 -21.078 1.00 125.24 623 PHE A C 1
ATOM 736 O O . PHE A 1 95 ? 5.444 -25.349 -21.289 1.00 137.90 623 PHE A O 1
ATOM 744 N N . ALA A 1 96 ? 3.961 -26.988 -20.828 1.00 119.90 624 ALA A N 1
ATOM 745 C CA . ALA A 1 96 ? 4.886 -28.081 -21.017 1.00 112.59 624 ALA A CA 1
ATOM 746 C C . ALA A 1 96 ? 4.103 -29.219 -21.654 1.00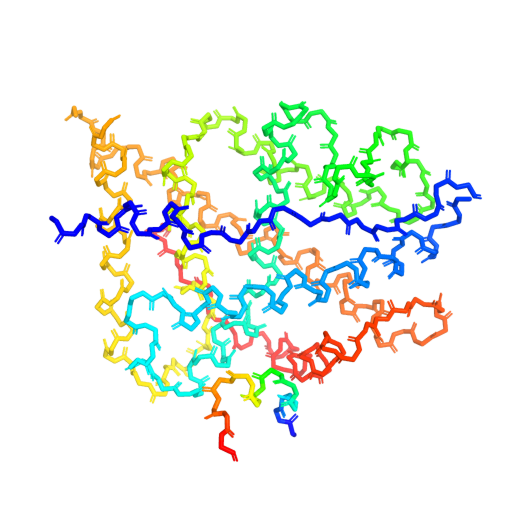 113.24 624 ALA A C 1
ATOM 747 O O . ALA A 1 96 ? 2.884 -29.267 -21.551 1.00 144.93 624 ALA A O 1
ATOM 749 N N . PRO A 1 97 ? 4.763 -30.151 -22.365 1.00 109.52 625 PRO A N 1
ATOM 750 C CA . PRO A 1 97 ? 4.063 -31.294 -22.9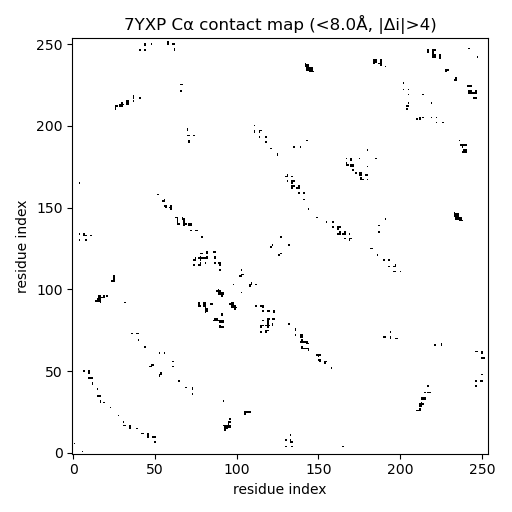53 1.00 102.77 625 PRO A CA 1
ATOM 751 C C . PRO A 1 97 ? 3.211 -32.015 -21.907 1.00 116.43 625 PRO A C 1
ATOM 752 O O . PRO A 1 97 ? 2.156 -32.556 -22.228 1.00 136.84 625 PRO A O 1
ATOM 756 N N . ASP A 1 98 ? 3.676 -32.008 -20.653 1.00 106.12 626 ASP A N 1
ATOM 757 C CA . ASP A 1 98 ? 3.007 -32.729 -19.590 1.00 101.86 626 ASP A CA 1
ATOM 758 C C . ASP A 1 98 ? 1.930 -31.860 -18.933 1.00 114.37 626 ASP A C 1
ATOM 759 O O . ASP A 1 98 ? 0.966 -32.382 -18.372 1.00 135.68 626 ASP A O 1
ATOM 764 N N . LEU A 1 99 ? 2.064 -30.533 -19.037 1.00 108.64 627 LEU A N 1
ATOM 765 C CA . LEU A 1 99 ? 1.132 -29.633 -18.372 1.00 103.85 627 LEU A CA 1
ATOM 766 C C . LEU A 1 99 ? 0.415 -28.738 -19.383 1.00 114.19 627 LEU A C 1
ATOM 767 O O . LEU A 1 99 ? 0.886 -27.636 -19.699 1.00 115.31 627 LEU A O 1
ATOM 772 N N . VAL A 1 100 ? -0.734 -29.237 -19.870 1.00 113.59 628 VAL A N 1
ATOM 773 C CA . VAL A 1 100 ? -1.544 -28.538 -20.855 1.00 106.03 628 VAL A CA 1
ATOM 774 C C . VAL A 1 100 ? -2.871 -28.132 -20.220 1.00 116.71 628 VAL A C 1
ATOM 775 O O . VAL A 1 100 ? -3.479 -28.924 -19.496 1.00 142.02 628 VAL A O 1
ATOM 779 N N . ILE A 1 101 ? -3.300 -26.893 -20.500 1.00 104.34 629 ILE A N 1
ATOM 780 C CA . ILE A 1 101 ? -4.533 -26.362 -19.944 1.00 114.76 629 ILE A CA 1
ATOM 781 C C . ILE A 1 101 ? -5.592 -26.343 -21.037 1.00 145.10 629 ILE A C 1
ATOM 782 O O . ILE A 1 101 ? -5.568 -25.481 -21.923 1.00 152.51 629 ILE A O 1
ATOM 787 N N . ASN A 1 102 ? -6.508 -27.314 -20.947 1.00 151.53 630 ASN A N 1
ATOM 788 C CA . ASN A 1 102 ? -7.665 -27.343 -21.818 1.00 153.05 630 ASN A CA 1
ATOM 789 C C . ASN A 1 102 ? -8.707 -26.403 -21.230 1.00 176.47 630 ASN A C 1
ATOM 790 O O . ASN A 1 102 ? -8.550 -25.876 -20.123 1.00 172.52 630 ASN A O 1
ATOM 795 N N . GLU A 1 103 ? -9.767 -26.202 -22.008 1.00 200.00 631 GLU A N 1
ATOM 796 C CA . GLU A 1 103 ? -10.872 -25.363 -21.596 1.00 201.93 631 GLU A CA 1
ATOM 797 C C . GLU A 1 103 ? -11.255 -25.689 -20.152 1.00 184.52 631 GLU A C 1
ATOM 798 O O . GLU A 1 103 ? -11.583 -24.799 -19.371 1.00 175.48 631 GLU A O 1
ATOM 804 N N . GLU A 1 104 ? -11.151 -26.976 -19.806 1.00 170.81 632 GLU A N 1
ATOM 805 C CA . GLU A 1 104 ? -11.629 -27.514 -18.545 1.00 161.54 632 GLU A CA 1
ATOM 806 C C . GLU A 1 104 ? -10.877 -26.893 -17.376 1.00 152.65 632 GLU A C 1
ATOM 807 O O . GLU A 1 104 ? -11.471 -26.563 -16.360 1.00 153.81 632 GLU A O 1
ATOM 813 N N . ARG A 1 105 ? -9.558 -26.780 -17.508 1.00 170.22 633 ARG A N 1
ATOM 814 C CA . ARG A 1 105 ? -8.749 -26.322 -16.393 1.00 155.92 633 ARG A CA 1
ATOM 815 C C . ARG A 1 105 ? -8.840 -24.800 -16.268 1.00 147.42 633 ARG A C 1
ATOM 816 O O . ARG A 1 105 ? -8.358 -24.241 -15.290 1.00 139.20 633 ARG A O 1
ATOM 824 N N . MET A 1 106 ? -9.474 -24.123 -17.234 1.00 144.66 634 MET A N 1
ATOM 825 C CA . MET A 1 106 ? -9.665 -22.686 -17.091 1.00 151.36 634 MET A CA 1
ATOM 826 C C . MET A 1 106 ? -10.789 -22.415 -16.098 1.00 159.77 634 MET A C 1
ATOM 827 O O . MET A 1 106 ? -10.796 -21.375 -15.446 1.00 145.79 634 MET A O 1
ATOM 832 N N . GLN A 1 107 ? -11.735 -23.360 -16.004 1.00 180.51 635 GLN A N 1
ATOM 833 C CA . GLN A 1 107 ? -12.856 -23.263 -15.078 1.00 190.51 635 GLN A CA 1
ATOM 834 C C . GLN A 1 107 ? -12.346 -23.203 -13.638 1.00 196.66 635 GLN A C 1
ATOM 835 O O . GLN A 1 107 ? -13.083 -22.816 -12.733 1.00 209.92 635 GLN A O 1
ATOM 841 N N . LEU A 1 108 ? -11.076 -23.582 -13.450 1.00 173.74 636 LEU A N 1
ATOM 842 C CA . LEU A 1 108 ? -10.431 -23.598 -12.150 1.00 141.64 636 LEU A CA 1
ATOM 843 C C . LEU A 1 108 ? -10.437 -22.196 -11.553 1.00 140.70 636 LEU A C 1
ATOM 844 O O . LEU A 1 108 ? -10.231 -21.226 -12.275 1.00 137.34 636 LEU A O 1
ATOM 849 N N . PRO A 1 109 ? -10.651 -22.067 -10.223 1.00 138.46 637 PRO A N 1
ATOM 850 C CA . PRO A 1 109 ? -10.845 -20.784 -9.554 1.00 136.93 637 PRO A CA 1
ATOM 851 C C . PRO A 1 109 ? -10.319 -19.544 -10.255 1.00 131.02 637 PRO A C 1
ATOM 852 O O . PRO A 1 109 ? -11.045 -18.904 -11.009 1.00 154.79 637 PRO A O 1
ATOM 856 N N . TYR A 1 110 ? -9.071 -19.181 -9.995 1.00 106.52 638 TYR A N 1
ATOM 857 C CA . TYR A 1 110 ? -8.741 -17.815 -10.363 1.00 119.75 638 TYR A CA 1
ATOM 858 C C . TYR A 1 110 ? -8.132 -17.692 -11.777 1.00 132.73 638 TYR A C 1
ATOM 859 O O . TYR A 1 110 ? -7.805 -16.583 -12.217 1.00 123.44 638 TYR A O 1
ATOM 868 N N . MET A 1 111 ? -8.071 -18.805 -12.536 1.00 140.29 639 MET A N 1
ATOM 869 C CA . MET A 1 111 ? -7.163 -18.981 -13.672 1.00 131.54 639 MET A CA 1
ATOM 870 C C . MET A 1 111 ? -7.607 -18.167 -14.875 1.00 133.38 639 MET A C 1
ATOM 871 O O . MET A 1 111 ? -6.796 -17.629 -15.641 1.00 185.44 639 MET A O 1
ATOM 876 N N . TYR A 1 112 ? -8.916 -18.203 -15.080 1.00 115.34 640 TYR A N 1
ATOM 877 C CA . TYR A 1 112 ? -9.444 -17.975 -16.401 1.00 129.43 640 TYR A CA 1
ATOM 878 C C . TYR A 1 112 ? -8.864 -16.702 -16.985 1.00 140.82 640 TYR A C 1
ATOM 879 O O . TYR A 1 112 ? -8.186 -16.708 -18.010 1.00 174.12 640 TYR A O 1
ATOM 888 N N . ASP A 1 113 ? -9.209 -15.613 -16.307 1.00 139.95 641 ASP A N 1
ATOM 889 C CA . ASP A 1 113 ? -8.668 -14.296 -16.571 1.00 150.34 641 ASP A CA 1
ATOM 890 C C . ASP A 1 113 ? -7.303 -14.349 -17.245 1.00 146.53 641 ASP A C 1
ATOM 891 O O . ASP A 1 113 ? -7.163 -13.932 -18.394 1.00 151.40 641 ASP A O 1
ATOM 896 N N . GLN A 1 114 ? -6.293 -14.808 -16.502 1.00 132.26 642 GLN A N 1
ATOM 897 C CA . GLN A 1 114 ? -4.955 -14.847 -17.059 1.00 132.69 642 GLN A CA 1
ATOM 898 C C . GLN A 1 114 ? -5.004 -15.722 -18.301 1.00 131.25 642 GLN A C 1
ATOM 899 O O . GLN A 1 114 ? -4.551 -15.346 -19.383 1.00 146.52 642 GLN A O 1
ATOM 905 N N . CYS A 1 115 ? -5.592 -16.896 -18.101 1.00 122.75 643 CYS A N 1
ATOM 906 C CA . CYS A 1 115 ? -5.515 -17.950 -19.082 1.00 126.67 643 CYS A CA 1
ATOM 907 C C . CYS A 1 115 ? -6.088 -17.462 -20.403 1.00 133.01 643 CYS A C 1
ATOM 908 O O . CYS A 1 115 ? -5.593 -17.857 -21.454 1.00 165.80 643 CYS A O 1
ATOM 911 N N . GLN A 1 116 ? -7.088 -16.576 -20.348 1.00 113.43 644 GLN A N 1
ATOM 912 C CA . GLN A 1 116 ? -7.593 -16.049 -21.600 1.00 119.74 644 GLN A CA 1
ATOM 913 C C . GLN A 1 116 ? -6.584 -15.112 -22.246 1.00 114.30 644 GLN A C 1
ATOM 914 O O . GLN A 1 116 ? -6.489 -15.098 -23.468 1.00 111.15 644 GLN A O 1
ATOM 920 N N . GLN A 1 117 ? -5.861 -14.330 -21.438 1.00 107.48 645 GLN A N 1
ATOM 921 C CA . GLN A 1 117 ? -4.976 -13.355 -22.055 1.00 130.12 645 GLN A CA 1
ATOM 922 C C . GLN A 1 117 ? -3.647 -13.980 -22.464 1.00 142.31 645 GLN A C 1
ATOM 923 O O . GLN A 1 117 ? -2.855 -13.325 -23.130 1.00 152.09 645 GLN A O 1
ATOM 929 N N . MET A 1 118 ? -3.406 -15.234 -22.073 1.00 139.07 646 MET A N 1
ATOM 930 C CA . MET A 1 118 ? -2.258 -15.947 -22.600 1.00 117.64 646 MET A CA 1
ATOM 931 C C . MET A 1 118 ? -2.620 -16.479 -23.982 1.00 120.12 646 MET A C 1
ATOM 932 O O . MET A 1 118 ? -1.838 -16.360 -24.920 1.00 136.89 646 MET A O 1
ATOM 937 N N . LEU A 1 119 ? -3.846 -16.993 -24.111 1.00 114.97 647 LEU A N 1
ATOM 938 C CA . LEU A 1 119 ? -4.371 -17.500 -25.371 1.00 124.60 647 LEU A CA 1
ATOM 939 C C . LEU A 1 119 ? -4.378 -16.433 -26.467 1.00 151.41 647 LEU A C 1
ATOM 940 O O . LEU A 1 119 ? -4.102 -16.739 -27.628 1.00 135.06 647 LEU A O 1
ATOM 945 N N . LYS A 1 120 ? -4.769 -15.205 -26.090 1.00 159.61 648 LYS A N 1
ATOM 946 C CA . LYS A 1 120 ? -4.733 -14.058 -26.982 1.00 160.29 648 LYS A CA 1
ATOM 947 C C . LYS A 1 120 ? -3.391 -14.046 -27.709 1.00 148.89 648 LYS A C 1
ATOM 948 O O . LYS A 1 120 ? -3.326 -13.855 -28.921 1.00 144.70 648 LYS A O 1
ATOM 954 N N . ILE A 1 121 ? -2.311 -14.239 -26.946 1.00 135.50 649 ILE A N 1
ATOM 955 C CA . ILE A 1 121 ? -0.980 -14.232 -27.531 1.00 122.62 649 ILE A CA 1
ATOM 956 C C . ILE A 1 121 ? -0.887 -15.385 -28.540 1.00 111.71 649 ILE A C 1
ATOM 957 O O . ILE A 1 121 ? -0.574 -15.164 -29.701 1.00 103.19 649 ILE A O 1
ATOM 962 N N . SER A 1 122 ? -1.220 -16.613 -28.139 1.00 102.57 650 SER A N 1
ATOM 963 C CA . SER A 1 122 ? -1.244 -17.693 -29.111 1.00 118.77 650 SER A CA 1
ATOM 964 C C . SER A 1 122 ? -2.139 -17.315 -30.290 1.00 138.65 650 SER A C 1
ATOM 965 O O . SER A 1 122 ? -1.813 -17.584 -31.447 1.00 139.82 650 SER A O 1
ATOM 968 N N . SER A 1 123 ? -3.278 -16.689 -29.974 1.00 145.99 651 SER A N 1
ATOM 969 C CA . SER A 1 123 ? -4.289 -16.354 -30.959 1.00 147.83 651 SER A CA 1
ATOM 970 C C . SER A 1 123 ? -3.658 -15.539 -32.088 1.00 133.67 651 SER A C 1
ATOM 971 O O . SER A 1 123 ? -4.017 -15.654 -33.260 1.00 113.69 651 SER A O 1
ATOM 974 N N . GLU A 1 124 ? -2.690 -14.711 -31.704 1.00 134.62 652 GLU A N 1
ATOM 975 C CA . GLU A 1 124 ? -2.065 -13.805 -32.644 1.00 134.02 652 GLU A CA 1
ATOM 976 C C . GLU A 1 124 ? -1.129 -14.598 -33.544 1.00 135.28 652 GLU A C 1
ATOM 977 O O . GLU A 1 124 ? -0.889 -14.184 -34.668 1.00 157.70 652 GLU A O 1
ATOM 983 N N . PHE A 1 125 ? -0.592 -15.723 -33.054 1.00 127.80 653 PHE A N 1
ATOM 984 C CA . PHE A 1 125 ? 0.218 -16.553 -33.929 1.00 125.56 653 PHE A CA 1
ATOM 985 C C . PHE A 1 125 ? -0.692 -17.200 -34.953 1.00 132.89 653 PHE A C 1
ATOM 986 O O . PHE A 1 125 ? -0.281 -17.461 -36.079 1.00 153.70 653 PHE A O 1
ATOM 994 N N . VAL A 1 126 ? -1.933 -17.442 -34.535 1.00 125.35 654 VAL A N 1
ATOM 995 C CA . VAL A 1 126 ? -2.825 -18.183 -35.400 1.00 124.69 654 VAL A CA 1
ATOM 996 C C . VAL A 1 126 ? -3.366 -17.230 -36.463 1.00 137.14 654 VAL A C 1
ATOM 997 O O . VAL A 1 126 ? -3.567 -17.615 -37.614 1.00 124.14 654 VAL A O 1
ATOM 1001 N N . ARG A 1 127 ? -3.553 -15.966 -36.073 1.00 145.97 655 ARG A N 1
ATOM 1002 C CA . ARG A 1 127 ? -4.142 -14.999 -36.979 1.00 150.53 655 ARG A CA 1
ATOM 1003 C C . ARG A 1 127 ? -3.145 -14.661 -38.078 1.00 134.61 655 ARG A C 1
ATOM 1004 O O . ARG A 1 127 ? -3.539 -14.573 -39.235 1.00 144.57 655 ARG A O 1
ATOM 1012 N N . LEU A 1 128 ? -1.869 -14.516 -37.703 1.00 114.76 656 LEU A N 1
ATOM 1013 C CA . LEU A 1 128 ? -0.859 -14.022 -38.625 1.00 132.03 656 LEU A CA 1
ATOM 1014 C C . LEU A 1 128 ? -0.189 -15.172 -39.360 1.00 149.69 656 LEU A C 1
ATOM 1015 O O . LEU A 1 128 ? 0.558 -14.965 -40.323 1.00 150.11 656 LEU A O 1
ATOM 1020 N N . GLN A 1 129 ? -0.494 -16.378 -38.878 1.00 148.22 657 GLN A N 1
ATOM 1021 C CA . GLN A 1 129 ? 0.172 -17.576 -39.331 1.00 133.27 657 GLN A CA 1
ATOM 1022 C C . GLN A 1 129 ? 1.647 -17.225 -39.388 1.00 147.45 657 GLN A C 1
ATOM 1023 O O . GLN A 1 129 ? 2.171 -16.895 -40.448 1.00 183.51 657 GLN A O 1
ATOM 1029 N N . VAL A 1 130 ? 2.273 -17.212 -38.211 1.00 130.59 658 VAL A N 1
ATOM 1030 C CA . VAL A 1 130 ? 3.678 -16.872 -38.135 1.00 128.31 658 VAL A CA 1
ATOM 1031 C C . VAL A 1 130 ? 4.508 -18.122 -38.417 1.00 141.80 658 VAL A C 1
ATOM 1032 O O . VAL A 1 130 ? 4.172 -19.226 -37.972 1.00 121.34 658 VAL A O 1
ATOM 1036 N N . SER A 1 131 ? 5.568 -17.911 -39.211 1.00 145.88 659 SER A N 1
ATOM 1037 C CA . SER A 1 131 ? 6.565 -18.920 -39.523 1.00 146.87 659 SER A CA 1
ATOM 1038 C C . SER A 1 131 ? 7.599 -18.973 -38.403 1.00 149.98 659 SER A C 1
ATOM 1039 O O . SER A 1 131 ? 7.843 -17.966 -37.726 1.00 129.67 659 SER A O 1
ATOM 1042 N N . TYR A 1 132 ? 8.214 -20.155 -38.244 1.00 133.53 660 TYR A N 1
ATOM 1043 C CA . TYR A 1 132 ? 9.110 -20.400 -37.127 1.00 130.89 660 T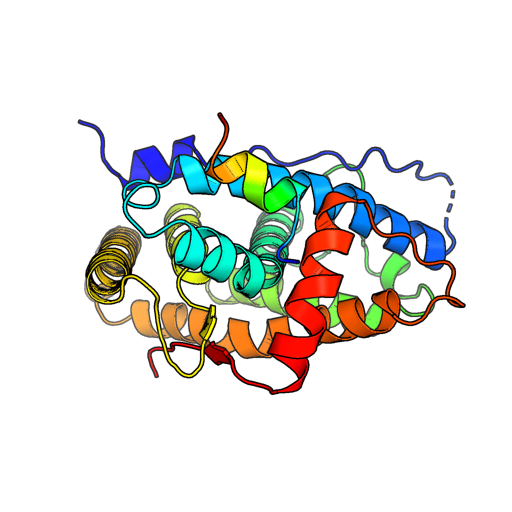YR A CA 1
ATOM 1044 C C . TYR A 1 132 ? 10.316 -19.457 -37.202 1.00 134.97 660 TYR A C 1
ATOM 1045 O O . TYR A 1 132 ? 10.818 -18.985 -36.183 1.00 152.24 660 TYR A O 1
ATOM 1054 N N . ASP A 1 133 ? 10.773 -19.149 -38.413 1.00 141.75 661 ASP A N 1
ATOM 1055 C CA . ASP A 1 133 ? 11.864 -18.201 -38.541 1.00 154.00 661 ASP A CA 1
ATOM 1056 C C . ASP A 1 133 ? 11.390 -16.820 -38.086 1.00 163.22 661 ASP A C 1
ATOM 1057 O O . ASP A 1 133 ? 12.110 -16.147 -37.342 1.00 145.83 661 ASP A O 1
ATOM 1062 N N . GLU A 1 134 ? 10.181 -16.421 -38.532 1.00 148.69 662 GLU A N 1
ATOM 1063 C CA . GLU A 1 134 ? 9.600 -15.128 -38.192 1.00 148.30 662 GLU A CA 1
ATOM 1064 C C . GLU A 1 134 ? 9.533 -15.008 -36.675 1.00 145.23 662 GLU A C 1
ATOM 1065 O O . GLU A 1 134 ? 9.978 -14.005 -36.102 1.00 122.05 662 GLU A O 1
ATOM 1071 N N . TYR A 1 135 ? 9.007 -16.080 -36.065 1.00 133.46 663 TYR A N 1
ATOM 1072 C CA . TYR A 1 135 ? 8.907 -16.228 -34.622 1.00 131.59 663 TYR A CA 1
ATOM 1073 C C . TYR A 1 135 ? 10.241 -15.912 -33.939 1.00 118.63 663 TYR A C 1
ATOM 1074 O O . TYR A 1 135 ? 10.335 -14.984 -33.128 1.00 101.51 663 TYR A O 1
ATOM 1083 N N . LEU A 1 136 ? 11.268 -16.707 -34.256 1.00 105.37 664 LEU A N 1
ATOM 1084 C CA . LEU A 1 136 ? 12.523 -16.598 -33.535 1.00 132.27 664 LEU A CA 1
ATOM 1085 C C . LEU A 1 136 ? 12.944 -15.138 -33.507 1.00 134.18 664 LEU A C 1
ATOM 1086 O O . LEU A 1 136 ? 13.567 -14.678 -32.552 1.00 122.08 664 LEU A O 1
ATOM 1091 N N . CYS A 1 137 ? 12.616 -14.455 -34.605 1.00 133.40 665 CYS A N 1
ATOM 1092 C CA . CYS A 1 137 ? 13.218 -13.176 -34.898 1.00 141.62 665 CYS A CA 1
ATOM 1093 C C . CYS A 1 137 ? 12.675 -12.176 -33.896 1.00 138.40 665 CYS A C 1
ATOM 1094 O O . CYS A 1 137 ? 13.446 -11.513 -33.192 1.00 130.65 665 CYS A O 1
ATOM 1097 N N . MET A 1 138 ? 11.340 -12.153 -33.814 1.00 120.82 666 MET A N 1
ATOM 1098 C CA . MET A 1 138 ? 10.660 -11.276 -32.878 1.00 119.10 666 MET A CA 1
ATOM 1099 C C . MET A 1 138 ? 11.101 -11.646 -31.464 1.00 110.69 666 MET A C 1
ATOM 1100 O O . MET A 1 138 ? 11.539 -10.788 -30.699 1.00 97.56 666 MET A O 1
ATOM 1105 N N . LYS A 1 139 ? 11.035 -12.941 -31.148 1.00 101.65 667 LYS A N 1
ATOM 1106 C CA . LYS A 1 139 ? 11.411 -13.375 -29.818 1.00 111.45 667 LYS A CA 1
ATOM 1107 C C . LYS A 1 139 ? 12.682 -12.640 -29.401 1.00 114.18 667 LYS A C 1
ATOM 1108 O O . LYS A 1 139 ? 12.818 -12.230 -28.257 1.00 119.22 667 LYS A O 1
ATOM 1114 N N . VAL A 1 140 ? 13.613 -12.456 -30.339 1.00 125.95 668 VAL A N 1
ATOM 1115 C CA . VAL A 1 140 ? 14.867 -11.843 -29.952 1.00 126.01 668 VAL A CA 1
ATOM 1116 C C . VAL A 1 140 ? 14.573 -10.388 -29.636 1.00 130.39 668 VAL A C 1
ATOM 1117 O O . VAL A 1 140 ? 15.030 -9.873 -28.614 1.00 129.30 668 VAL A O 1
ATOM 1121 N N . LEU A 1 141 ? 13.753 -9.784 -30.503 1.00 113.86 669 LEU A N 1
ATOM 1122 C CA . LEU A 1 141 ? 13.452 -8.366 -30.416 1.00 130.54 669 LEU A CA 1
ATOM 1123 C C . LEU A 1 141 ? 12.812 -8.034 -29.074 1.00 132.61 669 LEU A C 1
ATOM 1124 O O . LEU A 1 141 ? 13.125 -7.002 -28.473 1.00 127.01 669 LEU A O 1
ATOM 1129 N N . LEU A 1 142 ? 11.915 -8.927 -28.638 1.00 116.00 670 LEU A N 1
ATOM 1130 C CA . LEU A 1 142 ? 11.109 -8.759 -27.441 1.00 109.83 670 LEU A CA 1
ATOM 1131 C C . LEU A 1 142 ? 12.003 -8.531 -26.234 1.00 109.43 670 LEU A C 1
ATOM 1132 O O . LEU A 1 142 ? 11.573 -7.893 -25.271 1.00 120.65 670 LEU A O 1
ATOM 1137 N N . LEU A 1 143 ? 13.210 -9.108 -26.297 1.00 98.67 671 LEU A N 1
ATOM 1138 C CA . LEU A 1 143 ? 14.203 -8.978 -25.250 1.00 108.43 671 LEU A CA 1
ATOM 1139 C C . LEU A 1 143 ? 14.697 -7.538 -25.242 1.00 130.50 671 LEU A C 1
ATOM 1140 O O . LEU A 1 143 ? 14.984 -6.965 -24.188 1.00 122.21 671 LEU A O 1
ATOM 1145 N N . LEU A 1 144 ? 14.765 -6.966 -26.448 1.00 133.32 672 LEU A N 1
ATOM 1146 C CA . LEU A 1 144 ? 15.290 -5.633 -26.661 1.00 137.21 672 LEU A CA 1
ATOM 1147 C C . LEU A 1 144 ? 14.132 -4.684 -26.895 1.00 142.65 672 LEU A C 1
ATOM 1148 O O . LEU A 1 144 ? 14.178 -3.857 -27.801 1.00 174.87 672 LEU A O 1
ATOM 1153 N N . SER A 1 145 ? 13.081 -4.824 -26.100 1.00 146.18 673 SER A N 1
ATOM 1154 C CA . SER A 1 145 ? 11.924 -3.995 -26.363 1.00 151.57 673 SER A CA 1
ATOM 1155 C C . SER A 1 145 ? 11.389 -3.423 -25.059 1.00 160.07 673 SER A C 1
ATOM 1156 O O . SER A 1 145 ? 10.410 -2.680 -25.078 1.00 160.06 673 SER A O 1
ATOM 1159 N N . THR A 1 146 ? 12.050 -3.762 -23.944 1.00 146.12 674 THR A N 1
ATOM 1160 C CA . THR A 1 146 ? 11.552 -3.311 -22.657 1.00 156.32 674 THR A CA 1
ATOM 1161 C C . THR A 1 146 ? 12.703 -2.736 -21.851 1.00 155.82 674 THR A C 1
ATOM 1162 O O . THR A 1 146 ? 13.468 -3.476 -21.243 1.00 155.73 674 THR A O 1
ATOM 1166 N N . VAL A 1 147 ? 12.771 -1.401 -21.862 1.00 167.87 675 VAL A N 1
ATOM 1167 C CA . VAL A 1 147 ? 13.915 -0.642 -21.392 1.00 168.33 675 VAL A CA 1
ATOM 1168 C C . VAL A 1 147 ? 13.410 0.420 -20.426 1.00 149.05 675 VAL A C 1
ATOM 1169 O O . VAL A 1 147 ? 12.223 0.733 -20.428 1.00 135.77 675 VAL A O 1
ATOM 1173 N N . PRO A 1 148 ? 14.288 1.000 -19.577 1.00 140.57 676 PRO A N 1
ATOM 1174 C CA . PRO A 1 148 ? 13.913 2.119 -18.708 1.00 177.62 676 PRO A CA 1
ATOM 1175 C C . PRO A 1 148 ? 13.414 3.344 -19.476 1.00 215.49 676 PRO A C 1
ATOM 1176 O O . PRO A 1 148 ? 13.640 3.458 -20.679 1.00 242.01 676 PRO A O 1
ATOM 1180 N N . LYS A 1 149 ? 12.738 4.259 -18.764 1.00 225.68 677 LYS A N 1
ATOM 1181 C CA . LYS A 1 149 ? 12.254 5.495 -19.361 1.00 213.34 677 LYS A CA 1
ATOM 1182 C C . LYS A 1 149 ? 13.437 6.395 -19.737 1.00 215.73 677 LYS A C 1
ATOM 1183 O O . LYS A 1 149 ? 13.379 7.109 -20.741 1.00 184.07 677 LYS A O 1
ATOM 1189 N N . ASP A 1 150 ? 14.514 6.310 -18.937 1.00 205.60 678 ASP A N 1
ATOM 1190 C CA . ASP A 1 150 ? 15.787 6.988 -19.146 1.00 177.22 678 ASP A CA 1
ATOM 1191 C C . ASP A 1 150 ? 16.853 5.965 -19.529 1.00 186.63 678 ASP A C 1
ATOM 1192 O O . ASP A 1 150 ? 17.534 5.431 -18.648 1.00 158.51 678 ASP A O 1
ATOM 1197 N N . GLY A 1 151 ? 17.022 5.777 -20.848 1.00 188.72 679 GLY A N 1
ATOM 1198 C CA . GLY A 1 151 ? 17.575 4.584 -21.471 1.00 153.79 679 GLY A CA 1
ATOM 1199 C C . GLY A 1 151 ? 18.868 4.068 -20.839 1.00 181.75 679 GLY A C 1
ATOM 1200 O O . GLY A 1 151 ? 19.062 4.045 -19.623 1.00 166.55 679 GLY A O 1
ATOM 1201 N N . LEU A 1 152 ? 19.782 3.645 -21.702 1.00 190.79 680 LEU A N 1
ATOM 1202 C CA . LEU A 1 152 ? 20.555 2.472 -21.347 1.00 181.17 680 LEU A CA 1
ATOM 1203 C C . LEU A 1 152 ? 21.966 2.822 -20.885 1.00 161.28 680 LEU A C 1
ATOM 1204 O O . LEU A 1 152 ? 22.479 3.903 -21.171 1.00 160.11 680 LEU A O 1
ATOM 1209 N N . LYS A 1 153 ? 22.558 1.871 -20.151 1.00 149.10 681 LYS A N 1
ATOM 1210 C CA . LYS A 1 153 ? 23.884 1.973 -19.560 1.00 162.64 681 LYS A CA 1
ATOM 1211 C C . LYS A 1 153 ? 24.979 1.756 -20.606 1.00 178.52 681 LYS A C 1
ATOM 1212 O O . LYS A 1 153 ? 26.151 1.739 -20.240 1.00 171.40 681 LYS A O 1
ATOM 1218 N N . SER A 1 154 ? 24.593 1.537 -21.877 1.00 186.66 682 SER A N 1
ATOM 1219 C CA . SER A 1 154 ? 25.493 1.420 -23.023 1.00 175.04 682 SER A CA 1
ATOM 1220 C C . SER A 1 154 ? 24.686 1.600 -24.306 1.00 165.79 682 SER A C 1
ATOM 1221 O O . SER A 1 154 ? 24.506 0.677 -25.106 1.00 145.53 682 SER A O 1
ATOM 1224 N N . GLN A 1 155 ? 24.204 2.834 -24.466 1.00 168.55 683 GLN A N 1
ATOM 1225 C CA . GLN A 1 155 ? 23.046 3.140 -25.287 1.00 179.97 683 GLN A CA 1
ATOM 1226 C C . GLN A 1 155 ? 23.302 2.749 -26.741 1.00 179.67 683 GLN A C 1
ATOM 1227 O O . GLN A 1 155 ? 22.505 2.043 -27.361 1.00 155.58 683 GLN A O 1
ATOM 1233 N N . ALA A 1 156 ? 24.436 3.225 -27.257 1.00 196.72 684 ALA A N 1
ATOM 1234 C CA . ALA A 1 156 ? 24.837 3.080 -28.645 1.00 185.40 684 ALA A CA 1
ATOM 1235 C C . ALA A 1 156 ? 24.735 1.626 -29.090 1.00 166.09 684 ALA A C 1
ATOM 1236 O O . ALA A 1 156 ? 24.152 1.313 -30.129 1.00 144.19 684 ALA A O 1
ATOM 1238 N N . VAL A 1 157 ? 25.348 0.759 -28.282 1.00 157.95 685 VAL A N 1
ATOM 1239 C CA . VAL A 1 157 ? 25.574 -0.629 -28.633 1.00 144.95 685 VAL A CA 1
ATOM 1240 C C . VAL A 1 157 ? 24.239 -1.292 -28.980 1.00 144.26 685 VAL A C 1
ATOM 1241 O O . VAL A 1 157 ? 24.053 -1.778 -30.106 1.00 102.87 685 VAL A O 1
ATOM 1245 N N . PHE A 1 158 ? 23.320 -1.268 -27.996 1.00 160.49 686 PHE A N 1
ATOM 1246 C CA . PHE A 1 158 ? 21.943 -1.723 -28.151 1.00 171.15 686 PHE A CA 1
ATOM 1247 C C . PHE A 1 158 ? 21.420 -1.282 -29.513 1.00 156.65 686 PHE A C 1
ATOM 1248 O O . PHE A 1 158 ? 20.846 -2.069 -30.274 1.00 125.51 686 PHE A O 1
ATOM 1256 N N . ASP A 1 159 ? 21.608 0.013 -29.771 1.00 157.98 687 ASP A N 1
ATOM 1257 C CA . ASP A 1 159 ? 20.842 0.700 -30.788 1.00 156.47 687 ASP A CA 1
ATOM 1258 C C . ASP A 1 159 ? 21.003 -0.081 -32.079 1.00 154.03 687 ASP A C 1
ATOM 1259 O O . ASP A 1 159 ? 20.012 -0.374 -32.743 1.00 135.28 687 ASP A O 1
ATOM 1264 N N . GLU A 1 160 ? 22.259 -0.458 -32.355 1.00 169.86 688 GLU A N 1
ATOM 1265 C CA . GLU A 1 160 ? 22.647 -1.105 -33.596 1.00 182.77 688 GLU A CA 1
ATOM 1266 C C . GLU A 1 160 ? 22.030 -2.495 -33.640 1.00 160.10 688 GLU A C 1
ATOM 1267 O O . GLU A 1 160 ? 21.318 -2.846 -34.589 1.00 114.53 688 GLU A O 1
ATOM 1273 N N . ILE A 1 161 ? 22.309 -3.248 -32.573 1.00 138.58 689 ILE A N 1
ATOM 1274 C CA . ILE A 1 161 ? 21.783 -4.585 -32.367 1.00 144.90 689 ILE A CA 1
ATOM 1275 C C . ILE A 1 161 ? 20.289 -4.649 -32.719 1.00 150.93 689 ILE A C 1
ATOM 1276 O O . ILE A 1 161 ? 19.864 -5.511 -33.496 1.00 125.01 689 ILE A O 1
ATOM 1281 N N . ARG A 1 162 ? 19.494 -3.732 -32.149 1.00 147.21 690 ARG A N 1
ATOM 1282 C CA . ARG A 1 162 ? 18.051 -3.738 -32.356 1.00 159.98 690 ARG A CA 1
ATOM 1283 C C . ARG A 1 162 ? 17.724 -3.827 -33.851 1.00 154.01 690 ARG A C 1
ATOM 1284 O O . ARG A 1 162 ? 17.002 -4.734 -34.263 1.00 120.07 690 ARG A O 1
ATOM 1292 N N . MET A 1 163 ? 18.264 -2.896 -34.659 1.00 176.20 691 MET A N 1
ATOM 1293 C CA . MET A 1 163 ? 17.981 -2.873 -36.090 1.00 174.81 691 MET A CA 1
ATOM 1294 C C . MET A 1 163 ? 18.592 -4.113 -36.756 1.00 165.80 691 MET A C 1
ATOM 1295 O O . MET A 1 163 ? 18.014 -4.705 -37.674 1.00 133.50 691 MET A O 1
ATOM 1300 N N . THR A 1 164 ? 19.719 -4.577 -36.207 1.00 153.89 692 THR A N 1
ATOM 1301 C CA . THR A 1 164 ? 20.309 -5.825 -36.664 1.00 148.74 692 THR A CA 1
ATOM 1302 C C . THR A 1 164 ? 19.225 -6.903 -36.772 1.00 143.37 692 THR A C 1
ATOM 1303 O O . THR A 1 164 ? 19.038 -7.513 -37.829 1.00 118.19 692 THR A O 1
ATOM 1307 N N . TYR A 1 165 ? 18.506 -7.121 -35.662 1.00 128.54 693 TYR A N 1
ATOM 1308 C CA . TYR A 1 165 ? 17.586 -8.241 -35.554 1.00 129.07 693 TYR A CA 1
ATOM 1309 C C . TYR A 1 165 ? 16.262 -7.915 -36.242 1.00 132.45 693 TYR A C 1
ATOM 1310 O O . TYR A 1 165 ? 15.506 -8.815 -36.632 1.00 131.01 693 TYR A O 1
ATOM 1319 N N . ILE A 1 166 ? 15.997 -6.613 -36.401 1.00 123.81 694 ILE A N 1
ATOM 1320 C CA . ILE A 1 166 ? 14.875 -6.206 -37.231 1.00 146.64 694 ILE A CA 1
ATOM 1321 C C . ILE A 1 166 ? 15.196 -6.559 -38.678 1.00 168.63 694 ILE A C 1
ATOM 1322 O O . ILE A 1 166 ? 14.310 -6.986 -39.421 1.00 144.11 694 ILE A O 1
ATOM 1327 N N . LYS A 1 167 ? 16.469 -6.334 -39.051 1.00 173.44 695 LYS A N 1
ATOM 1328 C CA . LYS A 1 167 ? 16.995 -6.724 -40.349 1.00 165.03 695 LYS A CA 1
ATOM 1329 C C . LYS A 1 167 ? 16.610 -8.184 -40.558 1.00 153.92 695 LYS A C 1
ATOM 1330 O O . LYS A 1 167 ? 15.919 -8.534 -41.524 1.00 119.30 695 LYS A O 1
ATOM 1336 N N . GLU A 1 168 ? 17.025 -8.996 -39.577 1.00 147.30 696 GLU A N 1
ATOM 1337 C CA . GLU A 1 168 ? 16.863 -10.435 -39.625 1.00 147.65 696 GLU A CA 1
ATOM 1338 C C . GLU A 1 168 ? 15.389 -10.796 -39.782 1.00 141.71 696 GLU A C 1
ATOM 1339 O O . GLU A 1 168 ? 15.081 -11.803 -40.417 1.00 135.12 696 GLU A O 1
ATOM 1345 N N . LEU A 1 169 ? 14.499 -9.965 -39.219 1.00 126.95 697 LEU A N 1
ATOM 1346 C CA . LEU A 1 169 ? 13.067 -10.183 -39.361 1.00 139.78 697 LEU A CA 1
ATOM 1347 C C . LEU A 1 169 ? 12.616 -9.823 -40.783 1.00 134.65 697 LEU A C 1
ATOM 1348 O O . LEU A 1 169 ? 11.675 -10.416 -41.336 1.00 112.17 697 LEU A O 1
ATOM 1353 N N . GLY A 1 170 ? 13.298 -8.840 -41.381 1.00 135.83 698 GLY A N 1
ATOM 1354 C CA . GLY A 1 170 ? 13.062 -8.583 -42.786 1.00 153.16 698 GLY A CA 1
ATOM 1355 C C . GLY A 1 170 ? 13.240 -9.903 -43.520 1.00 166.82 698 GLY A C 1
ATOM 1356 O O . GLY A 1 170 ? 12.263 -10.589 -43.840 1.00 131.29 698 GLY A O 1
ATOM 1357 N N . LYS A 1 171 ? 14.524 -10.251 -43.673 1.00 179.96 699 LYS A N 1
ATOM 1358 C CA . LYS A 1 171 ? 15.027 -11.513 -44.186 1.00 169.76 699 LYS A CA 1
ATOM 1359 C C . LYS A 1 171 ? 13.984 -12.609 -44.030 1.00 163.60 699 LYS A C 1
ATOM 1360 O O . LYS A 1 171 ? 13.647 -13.283 -45.004 1.00 184.14 699 LYS A O 1
ATOM 1366 N N . ALA A 1 172 ? 13.474 -12.750 -42.801 1.00 129.61 700 ALA A N 1
ATOM 1367 C CA . ALA A 1 172 ? 12.559 -13.826 -42.474 1.00 122.80 700 ALA A CA 1
ATOM 1368 C C . ALA A 1 172 ? 11.319 -13.777 -43.366 1.00 145.86 700 ALA A C 1
ATOM 1369 O O . ALA A 1 172 ? 10.889 -14.816 -43.881 1.00 134.93 700 ALA A O 1
ATOM 1371 N N . ILE A 1 173 ? 10.750 -12.574 -43.557 1.00 170.04 701 ILE A N 1
ATOM 1372 C CA . ILE A 1 173 ? 9.557 -12.510 -44.392 1.00 179.49 701 ILE A CA 1
ATOM 1373 C C . ILE A 1 173 ? 9.934 -12.414 -45.863 1.00 194.87 701 ILE A C 1
ATOM 1374 O O . ILE A 1 173 ? 9.097 -12.730 -46.706 1.00 194.62 701 ILE A O 1
ATOM 1379 N N . VAL A 1 174 ? 11.161 -11.953 -46.154 1.00 200.96 702 VAL A N 1
ATOM 1380 C CA . VAL A 1 174 ? 11.689 -11.989 -47.511 1.00 210.69 702 VAL A CA 1
ATOM 1381 C C . VAL A 1 174 ? 11.474 -13.401 -48.065 1.00 210.55 702 VAL A C 1
ATOM 1382 O O . VAL A 1 174 ? 11.021 -13.562 -49.200 1.00 252.13 702 VAL A O 1
ATOM 1386 N N . LYS A 1 175 ? 11.731 -14.420 -47.236 1.00 168.11 703 LYS A N 1
ATOM 1387 C CA . LYS A 1 175 ? 11.332 -15.770 -47.593 1.00 143.19 703 LYS A CA 1
ATOM 1388 C C . LYS A 1 175 ? 9.797 -15.818 -47.658 1.00 114.47 703 LYS A C 1
ATOM 1389 O O . LYS A 1 175 ? 9.217 -16.828 -47.221 1.00 99.67 703 LYS A O 1
ATOM 1395 N N . SER A 1 180 ? 9.221 -10.749 -51.912 1.00 201.50 708 SER A N 1
ATOM 1396 C CA . SER A 1 180 ? 8.144 -10.224 -52.797 1.00 219.29 708 SER A CA 1
ATOM 1397 C C . SER A 1 180 ? 7.901 -8.731 -52.551 1.00 220.01 708 SER A C 1
ATOM 1398 O O . SER A 1 180 ? 8.781 -7.892 -52.755 1.00 215.58 708 SER A O 1
ATOM 1401 N N . SER A 1 181 ? 6.671 -8.410 -52.143 1.00 214.22 709 SER A N 1
ATOM 1402 C CA . SER A 1 181 ? 6.264 -7.054 -51.827 1.00 221.49 709 SER A CA 1
ATOM 1403 C C . SER A 1 181 ? 5.774 -7.045 -50.381 1.00 255.42 709 SER A C 1
ATOM 1404 O O . SER A 1 181 ? 4.622 -6.714 -50.097 1.00 256.90 709 SER A O 1
ATOM 1407 N N . GLN A 1 182 ? 6.678 -7.469 -49.489 1.00 250.39 710 GLN A N 1
ATOM 1408 C CA . GLN A 1 182 ? 6.360 -7.887 -48.138 1.00 211.22 710 GLN A CA 1
ATOM 1409 C C . GLN A 1 182 ? 7.376 -7.293 -47.158 1.00 214.16 710 GLN A C 1
ATOM 1410 O O . GLN A 1 182 ? 7.040 -7.076 -45.993 1.00 171.93 710 GLN A O 1
ATOM 1416 N N . ASN A 1 183 ? 8.584 -6.972 -47.669 1.00 237.17 711 ASN A N 1
ATOM 1417 C CA . ASN A 1 183 ? 9.820 -6.709 -46.925 1.00 237.94 711 ASN A CA 1
ATOM 1418 C C . ASN A 1 183 ? 9.811 -5.339 -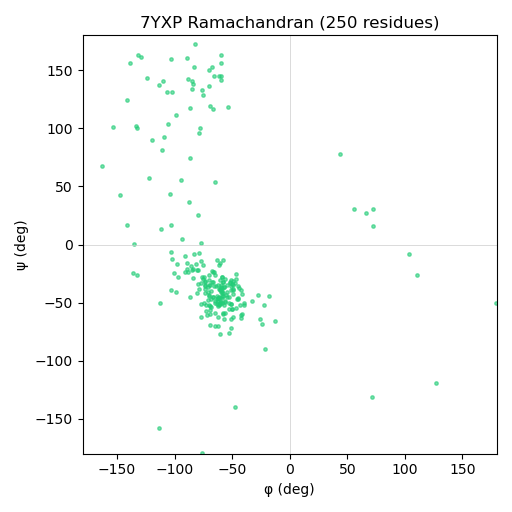46.252 1.00 204.05 711 ASN A C 1
ATOM 1419 O O . ASN A 1 183 ? 10.721 -5.016 -45.477 1.00 151.13 711 ASN A O 1
ATOM 1424 N N . TRP A 1 184 ? 8.897 -4.499 -46.740 1.00 204.03 712 TRP A N 1
ATOM 1425 C CA . TRP A 1 184 ? 8.088 -3.629 -45.912 1.00 216.38 712 TRP A CA 1
ATOM 1426 C C . TRP A 1 184 ? 6.652 -3.758 -46.408 1.00 195.62 712 TRP A C 1
ATOM 1427 O O . TRP A 1 184 ? 6.323 -3.243 -47.477 1.00 167.19 712 TRP A O 1
ATOM 1438 N N . GLN A 1 185 ? 5.858 -4.533 -45.647 1.00 195.34 713 GLN A N 1
ATOM 1439 C CA . GLN A 1 185 ? 4.420 -4.714 -45.811 1.00 183.98 713 GLN A CA 1
ATOM 1440 C C . GLN A 1 185 ? 3.889 -5.703 -44.760 1.00 190.66 713 GLN A C 1
ATOM 1441 O O . GLN A 1 185 ? 2.901 -5.426 -44.063 1.00 132.26 713 GLN A O 1
ATOM 1447 N N . ARG A 1 186 ? 4.550 -6.870 -44.661 1.00 210.77 714 ARG A N 1
ATOM 1448 C CA . ARG A 1 186 ? 4.207 -7.870 -43.656 1.00 169.92 714 ARG A CA 1
ATOM 1449 C C . ARG A 1 186 ? 4.742 -7.396 -42.311 1.00 138.06 714 ARG A C 1
ATOM 1450 O O . ARG A 1 186 ? 4.165 -7.716 -41.284 1.00 144.50 714 ARG A O 1
ATOM 1458 N N . PHE A 1 187 ? 5.842 -6.632 -42.347 1.00 124.17 715 PHE A N 1
ATOM 1459 C CA . PHE A 1 187 ? 6.464 -6.019 -41.188 1.00 122.17 715 PHE A CA 1
ATOM 1460 C C . PHE A 1 187 ? 5.414 -5.294 -40.358 1.00 136.54 715 PHE A C 1
ATOM 1461 O O . PHE A 1 187 ? 5.558 -5.178 -39.146 1.00 149.11 715 PHE A O 1
ATOM 1469 N N . TYR A 1 188 ? 4.379 -4.774 -41.028 1.00 154.91 716 TYR A N 1
ATOM 1470 C CA . TYR A 1 188 ? 3.356 -3.992 -40.353 1.00 166.52 716 TYR A CA 1
ATOM 1471 C C . TYR A 1 188 ? 2.539 -4.908 -39.449 1.00 159.62 716 TYR A C 1
ATOM 1472 O O . TYR A 1 188 ? 2.443 -4.671 -38.243 1.00 160.53 716 TYR A O 1
ATOM 1481 N N . GLN A 1 189 ? 1.968 -5.950 -40.065 1.00 140.70 717 GLN A N 1
ATOM 1482 C CA . GLN A 1 189 ? 1.251 -7.001 -39.361 1.00 154.56 717 GLN A CA 1
ATOM 1483 C C . GLN A 1 189 ? 2.102 -7.559 -38.210 1.00 159.63 717 GLN A C 1
ATOM 1484 O O . GLN A 1 189 ? 1.591 -7.919 -37.146 1.00 140.58 717 GLN A O 1
ATOM 1490 N N . LEU A 1 190 ? 3.419 -7.639 -38.412 1.00 165.26 718 LEU A N 1
ATOM 1491 C CA . LEU A 1 190 ? 4.197 -8.354 -37.415 1.00 133.13 718 LEU A CA 1
ATOM 1492 C C . LEU A 1 190 ? 4.812 -7.399 -36.406 1.00 127.21 718 LEU A C 1
ATOM 1493 O O . LEU A 1 190 ? 4.983 -7.772 -35.254 1.00 162.57 718 LEU A O 1
ATOM 1498 N N . THR A 1 191 ? 5.086 -6.160 -36.803 1.00 119.89 719 THR A N 1
ATOM 1499 C CA . THR A 1 191 ? 5.600 -5.250 -35.796 1.00 134.41 719 THR A CA 1
ATOM 1500 C C . THR A 1 191 ? 4.446 -4.736 -34.952 1.00 141.47 719 THR A C 1
ATOM 1501 O O . THR A 1 191 ? 4.651 -4.326 -33.815 1.00 142.70 719 THR A O 1
ATOM 1505 N N . LYS A 1 192 ? 3.236 -4.805 -35.515 1.00 163.96 720 LYS A N 1
ATOM 1506 C CA . LYS A 1 192 ? 2.014 -4.487 -34.793 1.00 177.87 720 LYS A CA 1
ATOM 1507 C C . LYS A 1 192 ? 1.850 -5.422 -33.597 1.00 169.07 720 LYS A C 1
ATOM 1508 O O . LYS A 1 192 ? 1.272 -5.051 -32.574 1.00 155.51 720 LYS A O 1
ATOM 1514 N N . LEU A 1 193 ? 2.371 -6.639 -33.754 1.00 154.56 721 LEU A N 1
ATOM 1515 C CA . LEU A 1 193 ? 2.321 -7.656 -32.722 1.00 136.44 721 LEU A CA 1
ATOM 1516 C C . LEU A 1 193 ? 3.297 -7.274 -31.617 1.00 119.72 721 LEU A C 1
ATOM 1517 O O . LEU A 1 193 ? 2.913 -7.124 -30.460 1.00 111.41 721 LEU A O 1
ATOM 1522 N N . LEU A 1 194 ? 4.560 -7.104 -32.014 1.00 123.22 722 LEU A N 1
ATOM 1523 C CA . LEU A 1 194 ? 5.621 -6.625 -31.144 1.00 144.17 722 LEU A CA 1
ATOM 1524 C C . LEU A 1 194 ? 5.152 -5.404 -30.357 1.00 139.71 722 LEU A C 1
ATOM 1525 O O . LEU A 1 194 ? 5.662 -5.101 -29.282 1.00 126.87 722 LEU A O 1
ATOM 1530 N N . ASP A 1 195 ? 4.176 -4.697 -30.917 1.00 155.28 723 ASP A N 1
ATOM 1531 C CA . ASP A 1 195 ? 3.624 -3.567 -30.204 1.00 165.05 723 ASP A CA 1
ATOM 1532 C C . ASP A 1 195 ? 2.691 -4.123 -29.134 1.00 144.02 723 ASP A C 1
ATOM 1533 O O . ASP A 1 195 ? 2.973 -4.016 -27.935 1.00 130.67 723 ASP A O 1
ATOM 1538 N N . SER A 1 196 ? 1.649 -4.816 -29.607 1.00 124.16 724 SER A N 1
ATOM 1539 C CA . SER A 1 196 ? 0.567 -5.287 -28.755 1.00 146.87 724 SER A CA 1
ATOM 1540 C C . SER A 1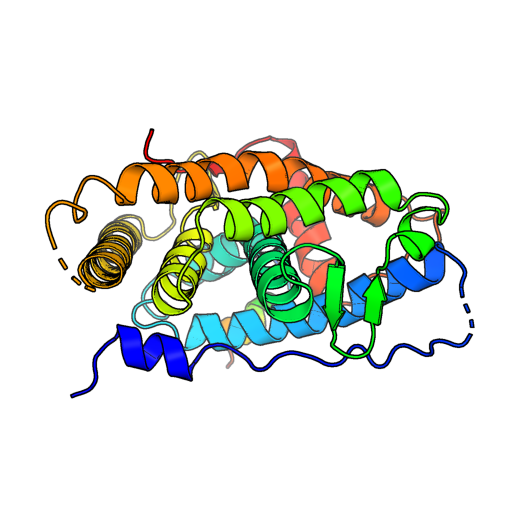 196 ? 1.072 -6.198 -27.631 1.00 145.43 724 SER A C 1
ATOM 1541 O O . SER A 1 196 ? 0.361 -6.468 -26.661 1.00 128.71 724 SER A O 1
ATOM 1544 N N . MET A 1 197 ? 2.325 -6.644 -27.738 1.00 151.27 725 MET A N 1
ATOM 1545 C CA . MET A 1 197 ? 2.867 -7.426 -26.645 1.00 132.28 725 MET A CA 1
ATOM 1546 C C . MET A 1 197 ? 2.869 -6.585 -25.383 1.00 119.37 725 MET A C 1
ATOM 1547 O O . MET A 1 197 ? 2.009 -6.771 -24.534 1.00 149.42 725 MET A O 1
ATOM 1552 N N . HIS A 1 198 ? 3.833 -5.676 -25.276 1.00 108.84 726 HIS A N 1
ATOM 1553 C CA . HIS A 1 198 ? 3.886 -4.746 -24.159 1.00 137.46 726 HIS A CA 1
ATOM 1554 C C . HIS A 1 198 ? 2.556 -4.622 -23.407 1.00 131.10 726 HIS A C 1
ATOM 1555 O O . HIS A 1 198 ? 2.547 -4.604 -22.181 1.00 112.64 726 HIS A O 1
ATOM 1562 N N . GLU A 1 199 ? 1.447 -4.511 -24.153 1.00 142.12 727 GLU A N 1
ATOM 1563 C CA . GLU A 1 199 ? 0.114 -4.289 -23.610 1.00 136.53 727 GLU A CA 1
ATOM 1564 C C . GLU A 1 199 ? -0.438 -5.557 -22.974 1.00 140.05 727 GLU A C 1
ATOM 1565 O O . GLU A 1 199 ? -0.950 -5.509 -21.862 1.00 172.92 727 GLU A O 1
ATOM 1571 N N . MET A 1 200 ? -0.385 -6.672 -23.710 1.00 124.74 728 MET A N 1
ATOM 1572 C CA . MET A 1 200 ? -0.924 -7.934 -23.221 1.00 114.49 728 MET A CA 1
ATOM 1573 C C . MET A 1 200 ? -0.083 -8.530 -22.081 1.00 114.70 728 MET A C 1
ATOM 1574 O O . MET A 1 200 ? -0.633 -9.142 -21.178 1.00 110.16 728 MET A O 1
ATOM 1579 N N . VAL A 1 201 ? 1.245 -8.351 -22.118 1.00 115.58 729 VAL A N 1
ATOM 1580 C CA . VAL A 1 201 ? 2.167 -8.784 -21.078 1.00 115.43 729 VAL A CA 1
ATOM 1581 C C . VAL A 1 201 ? 1.769 -8.113 -19.775 1.00 111.77 729 VAL A C 1
ATOM 1582 O O . VAL A 1 201 ? 1.780 -8.732 -18.711 1.00 128.90 729 VAL A O 1
ATOM 1586 N N . GLY A 1 202 ? 1.478 -6.818 -19.912 1.00 120.61 730 GLY A N 1
ATOM 1587 C CA . GLY A 1 202 ? 1.017 -5.909 -18.876 1.00 126.87 730 GLY A CA 1
ATOM 1588 C C . GLY A 1 202 ? 0.140 -6.579 -17.830 1.00 114.71 730 GLY A C 1
ATOM 1589 O O . GLY A 1 202 ? 0.404 -6.397 -16.638 1.00 90.23 730 GLY A O 1
ATOM 1590 N N . GLY A 1 203 ? -0.858 -7.351 -18.309 1.00 113.00 731 GLY A N 1
ATOM 1591 C CA . GLY A 1 203 ? -1.787 -8.130 -17.491 1.00 123.01 731 GLY A CA 1
ATOM 1592 C C . GLY A 1 203 ? -1.116 -9.223 -16.647 1.00 121.50 731 GLY A C 1
ATOM 1593 O O . GLY A 1 203 ? -1.050 -9.144 -15.418 1.00 109.92 731 GLY A O 1
ATOM 1594 N N . LEU A 1 204 ? -0.631 -10.259 -17.335 1.00 110.66 732 LEU A N 1
ATOM 1595 C CA . LEU A 1 204 ? 0.160 -11.338 -16.770 1.00 101.03 732 LEU A CA 1
ATOM 1596 C C . LEU A 1 204 ? 1.234 -10.780 -15.843 1.00 109.43 732 LEU A C 1
ATOM 1597 O O . LEU A 1 204 ? 1.427 -11.255 -14.718 1.00 115.78 732 LEU A O 1
ATOM 1602 N N . LEU A 1 205 ? 1.937 -9.752 -16.316 1.00 108.26 733 LEU A N 1
ATOM 1603 C CA . LEU A 1 205 ? 2.989 -9.238 -15.467 1.00 119.41 733 LEU A CA 1
ATOM 1604 C C . LEU A 1 205 ? 2.411 -8.774 -14.129 1.00 124.06 733 LEU A C 1
ATOM 1605 O O . LEU A 1 205 ? 2.986 -9.013 -13.069 1.00 128.95 733 LEU A O 1
ATOM 1610 N N . GLN A 1 206 ? 1.240 -8.140 -14.183 1.00 121.26 734 GLN A N 1
ATOM 1611 C CA . GLN A 1 206 ? 0.656 -7.574 -12.984 1.00 114.58 734 GLN A CA 1
ATOM 1612 C C . GLN A 1 206 ? 0.305 -8.685 -12.010 1.00 105.99 734 GLN A C 1
ATOM 1613 O O . GLN A 1 206 ? 0.897 -8.770 -10.939 1.00 92.57 734 GLN A O 1
ATOM 1619 N N . PHE A 1 207 ? -0.717 -9.464 -12.375 1.00 115.25 735 PHE A N 1
ATOM 1620 C CA . PHE A 1 207 ? -1.142 -10.645 -11.644 1.00 133.51 735 PHE A CA 1
ATOM 1621 C C . PHE A 1 207 ? 0.015 -11.243 -10.858 1.00 121.40 735 PHE A C 1
ATOM 1622 O O . PHE A 1 207 ? 0.001 -11.353 -9.630 1.00 125.75 735 PHE A O 1
ATOM 1630 N N . CYS A 1 208 ? 0.986 -11.695 -11.653 1.00 110.44 736 CYS A N 1
ATOM 1631 C CA . CYS A 1 208 ? 2.219 -12.252 -11.143 1.00 108.65 736 CYS A CA 1
ATOM 1632 C C . CYS A 1 208 ? 2.685 -11.451 -9.931 1.00 106.81 736 CYS A C 1
ATOM 1633 O O . CYS A 1 208 ? 2.937 -12.011 -8.880 1.00 100.60 736 CYS A O 1
ATOM 1636 N N . PHE A 1 209 ? 2.775 -10.131 -10.085 1.00 122.95 737 PHE A N 1
ATOM 1637 C CA . PHE A 1 209 ? 3.171 -9.224 -9.024 1.00 122.39 737 PHE A CA 1
ATOM 1638 C C . PHE A 1 209 ? 2.269 -9.381 -7.806 1.00 131.88 737 PHE A C 1
ATOM 1639 O O . PHE A 1 209 ? 2.744 -9.469 -6.667 1.00 115.71 737 PHE A O 1
ATOM 1647 N N . TYR A 1 210 ? 0.961 -9.346 -8.078 1.00 133.52 738 TYR A N 1
ATOM 1648 C CA . TYR A 1 210 ? -0.029 -9.421 -7.025 1.00 129.40 738 TYR A CA 1
ATOM 1649 C C . TYR A 1 210 ? 0.263 -10.649 -6.163 1.00 121.64 738 TYR A C 1
ATOM 1650 O O . TYR A 1 210 ? 0.434 -10.525 -4.955 1.00 119.70 738 TYR A O 1
ATOM 1659 N N . THR A 1 211 ? 0.326 -11.814 -6.825 1.00 103.52 739 THR A N 1
ATOM 1660 C CA . THR A 1 211 ? 0.499 -13.138 -6.253 1.00 88.41 739 THR A CA 1
ATOM 1661 C C . THR A 1 211 ? 1.833 -13.221 -5.525 1.00 90.40 739 THR A C 1
ATOM 1662 O O . THR A 1 211 ? 2.057 -14.157 -4.760 1.00 100.86 739 THR A O 1
ATOM 1666 N N . PHE A 1 212 ? 2.744 -12.286 -5.816 1.00 84.25 740 PHE A N 1
ATOM 1667 C CA . PHE A 1 212 ? 4.095 -12.442 -5.314 1.00 88.99 740 PHE A CA 1
ATOM 1668 C C . PHE A 1 212 ? 4.183 -11.843 -3.924 1.00 92.95 740 PHE A C 1
ATOM 1669 O O . PHE A 1 212 ? 4.767 -12.451 -3.029 1.00 95.78 740 PHE A O 1
ATOM 1677 N N . VAL A 1 213 ? 3.611 -10.642 -3.782 1.00 113.76 741 VAL A N 1
ATOM 1678 C CA . VAL A 1 213 ? 3.731 -9.887 -2.545 1.00 118.75 741 VAL A CA 1
ATOM 1679 C C . VAL A 1 213 ? 2.651 -10.308 -1.556 1.00 117.45 741 VAL A C 1
ATOM 1680 O O . VAL A 1 213 ? 2.826 -10.087 -0.365 1.00 127.55 741 VAL A O 1
ATOM 1684 N N . ASN A 1 214 ? 1.584 -10.951 -2.064 1.00 120.05 742 ASN A N 1
ATOM 1685 C CA . ASN A 1 214 ? 0.405 -11.356 -1.305 1.00 101.82 742 ASN A CA 1
ATOM 1686 C C . ASN A 1 214 ? 0.593 -12.722 -0.657 1.00 110.33 742 ASN A C 1
ATOM 1687 O O . ASN A 1 214 ? -0.019 -13.692 -1.107 1.00 115.76 742 ASN A O 1
ATOM 1692 N N . LYS A 1 215 ? 1.403 -12.726 0.423 1.00 119.93 743 LYS A N 1
ATOM 1693 C CA . LYS A 1 215 ? 1.903 -13.865 1.186 1.00 128.47 743 LYS A CA 1
ATOM 1694 C C . LYS A 1 215 ? 0.794 -14.878 1.463 1.00 147.11 743 LYS A C 1
ATOM 1695 O O . LYS A 1 215 ? 0.938 -16.093 1.279 1.00 132.48 743 LYS A O 1
ATOM 1701 N N . SER A 1 216 ? -0.340 -14.345 1.893 1.00 152.38 744 SER A N 1
ATOM 1702 C CA . SER A 1 216 ? -1.392 -15.179 2.424 1.00 147.19 744 SER A CA 1
ATOM 1703 C C . SER A 1 216 ? -2.181 -15.827 1.286 1.00 132.37 744 SER A C 1
ATOM 1704 O O . SER A 1 216 ? -3.325 -16.233 1.465 1.00 115.81 744 SER A O 1
ATOM 1707 N N . LEU A 1 217 ? -1.548 -15.982 0.119 1.00 124.56 745 LEU A N 1
ATOM 1708 C CA . LEU A 1 217 ? -2.195 -16.809 -0.883 1.00 142.40 745 LEU A CA 1
ATOM 1709 C C . LEU A 1 217 ? -1.595 -18.208 -0.980 1.00 158.73 745 LEU A C 1
ATOM 1710 O O . LEU A 1 217 ? -2.194 -19.088 -1.612 1.00 135.81 745 LEU A O 1
ATOM 1715 N N . SER A 1 218 ? -0.429 -18.415 -0.355 1.00 155.64 746 SER A N 1
ATOM 1716 C CA . SER A 1 218 ? 0.198 -19.729 -0.378 1.00 160.87 746 SER A CA 1
ATOM 1717 C C . SER A 1 218 ? 0.775 -20.026 -1.760 1.00 163.62 746 SER A C 1
ATOM 1718 O O . SER A 1 218 ? 1.051 -21.189 -2.058 1.00 197.09 746 SER A O 1
ATOM 1721 N N . VAL A 1 219 ? 0.927 -18.999 -2.612 1.00 153.38 747 VAL A N 1
ATOM 1722 C CA . VAL A 1 219 ? 1.433 -19.243 -3.959 1.00 132.03 747 VAL A CA 1
ATOM 1723 C C . VAL A 1 219 ? 2.945 -19.262 -3.887 1.00 122.17 747 VAL A C 1
ATOM 1724 O O . VAL A 1 219 ? 3.536 -18.362 -3.291 1.00 148.65 747 VAL A O 1
ATOM 1728 N N . GLU A 1 220 ? 3.546 -20.264 -4.530 1.00 117.74 748 GLU A N 1
ATOM 1729 C CA . GLU A 1 220 ? 4.964 -20.492 -4.331 1.00 139.60 748 GLU A CA 1
ATOM 1730 C C . GLU A 1 220 ? 5.741 -20.043 -5.572 1.00 128.10 748 GLU A C 1
ATOM 1731 O O . GLU A 1 220 ? 5.352 -20.373 -6.698 1.00 115.88 748 GLU A O 1
ATOM 1737 N N . PHE A 1 221 ? 6.810 -19.252 -5.356 1.00 101.28 749 PHE A N 1
ATOM 1738 C CA . PHE A 1 221 ? 7.678 -18.870 -6.460 1.00 111.72 749 PHE A CA 1
ATOM 1739 C C . PHE A 1 221 ? 9.105 -19.286 -6.141 1.00 116.30 749 PHE A C 1
ATOM 1740 O O . PHE A 1 221 ? 9.524 -19.175 -4.992 1.00 140.24 749 PHE A O 1
ATOM 1748 N N . PRO A 1 222 ? 9.886 -19.744 -7.150 1.00 105.86 750 PRO A N 1
ATOM 1749 C CA . PRO A 1 222 ? 11.250 -20.221 -6.915 1.00 86.93 750 PRO A CA 1
ATOM 1750 C C . PRO A 1 222 ? 12.332 -19.141 -6.894 1.00 104.19 750 PRO A C 1
ATOM 1751 O O . PRO A 1 222 ? 12.295 -18.215 -7.700 1.00 93.30 750 PRO A O 1
ATOM 1755 N N . GLU A 1 223 ? 13.293 -19.305 -5.962 1.00 131.53 751 GLU A N 1
ATOM 1756 C CA . GLU A 1 223 ? 14.500 -18.511 -5.748 1.00 119.18 751 GLU A CA 1
ATOM 1757 C C . GLU A 1 223 ? 14.784 -17.573 -6.914 1.00 108.65 751 GLU A C 1
ATOM 1758 O O . GLU A 1 223 ? 14.762 -16.363 -6.745 1.00 105.38 751 GLU A O 1
ATOM 1764 N N . MET A 1 224 ? 15.091 -18.158 -8.074 1.00 126.19 752 MET A N 1
ATOM 1765 C CA . MET A 1 224 ? 15.440 -17.432 -9.283 1.00 144.98 752 MET A CA 1
ATOM 1766 C C . MET A 1 224 ? 14.509 -16.222 -9.467 1.00 139.49 752 MET A C 1
ATOM 1767 O O . MET A 1 224 ? 14.951 -15.074 -9.426 1.00 133.14 752 MET A O 1
ATOM 1772 N N . LEU A 1 225 ? 13.212 -16.502 -9.644 1.00 110.22 753 LEU A N 1
ATOM 1773 C CA . LEU A 1 225 ? 12.175 -15.561 -10.029 1.00 106.55 753 LEU A CA 1
ATOM 1774 C C . LEU A 1 225 ? 11.866 -14.573 -8.899 1.00 126.25 753 LEU A C 1
ATOM 1775 O O . LEU A 1 225 ? 11.662 -13.373 -9.117 1.00 106.74 753 LEU A O 1
ATOM 1780 N N . ALA A 1 226 ? 11.756 -15.111 -7.681 1.00 128.98 754 ALA A N 1
ATOM 1781 C CA . ALA A 1 226 ? 11.625 -14.280 -6.503 1.00 114.77 754 ALA A CA 1
ATOM 1782 C C . ALA A 1 226 ? 12.579 -13.102 -6.653 1.00 115.92 754 ALA A C 1
ATOM 1783 O O . ALA A 1 226 ? 12.142 -11.957 -6.714 1.00 123.36 754 ALA A O 1
ATOM 1785 N N . GLU A 1 227 ? 13.875 -13.429 -6.777 1.00 121.47 755 GLU A N 1
ATOM 1786 C CA . GLU A 1 227 ? 14.987 -12.490 -6.744 1.00 118.98 755 GLU A CA 1
ATOM 1787 C C . GLU A 1 227 ? 14.757 -11.342 -7.718 1.00 105.57 755 GLU A C 1
ATOM 1788 O O . GLU A 1 227 ? 15.202 -10.225 -7.464 1.00 115.12 755 GLU A O 1
ATOM 1794 N N . ILE A 1 228 ? 14.049 -11.642 -8.809 1.00 93.49 756 ILE A N 1
ATOM 1795 C CA . ILE A 1 228 ? 13.974 -10.761 -9.958 1.00 103.42 756 ILE A CA 1
ATOM 1796 C C . ILE A 1 228 ? 12.681 -9.981 -9.857 1.00 107.46 756 ILE A C 1
ATOM 1797 O O . ILE A 1 228 ? 12.644 -8.800 -10.184 1.00 138.92 756 ILE A O 1
ATOM 1802 N N . ILE A 1 229 ? 11.623 -10.677 -9.446 1.00 100.22 757 ILE A N 1
ATOM 1803 C CA . ILE A 1 229 ? 10.356 -10.001 -9.254 1.00 110.38 757 ILE A CA 1
ATOM 1804 C C . ILE A 1 229 ? 10.514 -9.004 -8.107 1.00 117.40 757 ILE A C 1
ATOM 1805 O O . ILE A 1 229 ? 10.160 -7.834 -8.233 1.00 135.04 757 ILE A O 1
ATOM 1810 N N . SER A 1 230 ? 11.082 -9.475 -6.997 1.00 103.18 758 SER A N 1
ATOM 1811 C CA . SER A 1 230 ? 11.161 -8.672 -5.796 1.00 108.89 758 SER A CA 1
ATOM 1812 C C . SER A 1 230 ? 12.029 -7.449 -6.072 1.00 126.55 758 SER A C 1
ATOM 1813 O O . SER A 1 230 ? 12.042 -6.492 -5.299 1.00 170.67 758 SER A O 1
ATOM 1816 N N . ASN A 1 231 ? 12.743 -7.487 -7.195 1.00 106.34 759 ASN A N 1
ATOM 1817 C CA . ASN A 1 231 ? 13.675 -6.424 -7.501 1.00 114.63 759 ASN A CA 1
ATOM 1818 C C . ASN A 1 231 ? 13.055 -5.508 -8.547 1.00 110.11 759 ASN A C 1
ATOM 1819 O O . ASN A 1 231 ? 13.189 -4.292 -8.477 1.00 121.09 759 ASN A O 1
ATOM 1824 N N . GLN A 1 232 ? 12.360 -6.127 -9.499 1.00 113.57 760 GLN A N 1
ATOM 1825 C CA . GLN A 1 232 ? 11.725 -5.456 -10.621 1.00 132.55 760 GLN A CA 1
ATOM 1826 C C . GLN A 1 232 ? 10.429 -4.788 -10.162 1.00 144.52 760 GLN A C 1
ATOM 1827 O O . GLN A 1 232 ? 9.895 -3.930 -10.863 1.00 156.42 760 GLN A O 1
ATOM 1833 N N . LEU A 1 233 ? 9.965 -5.172 -8.964 1.00 166.47 761 LEU A N 1
ATOM 1834 C CA . LEU A 1 233 ? 8.719 -4.703 -8.372 1.00 148.03 761 LEU A CA 1
ATOM 1835 C C . LEU A 1 233 ? 8.660 -3.177 -8.410 1.00 131.92 761 LEU A C 1
ATOM 1836 O O . LEU A 1 233 ? 7.914 -2.607 -9.215 1.00 95.65 761 LEU A O 1
ATOM 1841 N N . PRO A 1 234 ? 9.475 -2.496 -7.559 1.00 137.41 762 PRO A N 1
ATOM 1842 C CA . PRO A 1 234 ? 9.448 -1.032 -7.423 1.00 157.12 762 PRO A CA 1
ATOM 1843 C C . PRO A 1 234 ? 9.683 -0.238 -8.709 1.00 149.08 762 PRO A C 1
ATOM 1844 O O . PRO A 1 234 ? 9.107 0.835 -8.904 1.00 142.80 762 PRO A O 1
ATOM 1848 N N . LYS A 1 235 ? 10.575 -0.777 -9.547 1.00 145.12 763 LYS A N 1
ATOM 1849 C CA . LYS A 1 235 ? 10.928 -0.233 -10.844 1.00 136.31 763 LYS A CA 1
ATOM 1850 C C . LYS A 1 235 ? 9.675 -0.147 -11.714 1.00 126.69 763 LYS A C 1
ATOM 1851 O O . LYS A 1 235 ? 9.499 0.811 -12.465 1.00 123.37 763 LYS A O 1
ATOM 1857 N N . PHE A 1 236 ? 8.798 -1.149 -11.592 1.00 138.18 764 PHE A N 1
ATOM 1858 C CA . PHE A 1 236 ? 7.577 -1.184 -12.380 1.00 149.74 764 PHE A CA 1
ATOM 1859 C C . PHE A 1 236 ? 6.445 -0.465 -11.660 1.00 185.38 764 PHE A C 1
ATOM 1860 O O . PHE A 1 236 ? 5.428 -0.154 -12.287 1.00 203.43 764 PHE A O 1
ATOM 1868 N N . LYS A 1 237 ? 6.630 -0.220 -10.352 1.00 172.38 765 LYS A N 1
ATOM 1869 C CA . LYS A 1 237 ? 5.691 0.598 -9.600 1.00 155.03 765 LYS A CA 1
ATOM 1870 C C . LYS A 1 237 ? 5.639 1.988 -10.221 1.00 188.27 765 LYS A C 1
ATOM 1871 O O . LYS A 1 237 ? 4.557 2.473 -10.552 1.00 189.96 765 LYS A O 1
ATOM 1877 N N . ALA A 1 238 ? 6.828 2.583 -10.413 1.00 207.67 766 ALA A N 1
ATOM 1878 C CA . ALA A 1 238 ? 6.977 3.924 -10.958 1.00 203.57 766 ALA A CA 1
ATOM 1879 C C . ALA A 1 238 ? 6.343 4.029 -12.347 1.00 217.21 766 ALA A C 1
ATOM 1880 O O . ALA A 1 238 ? 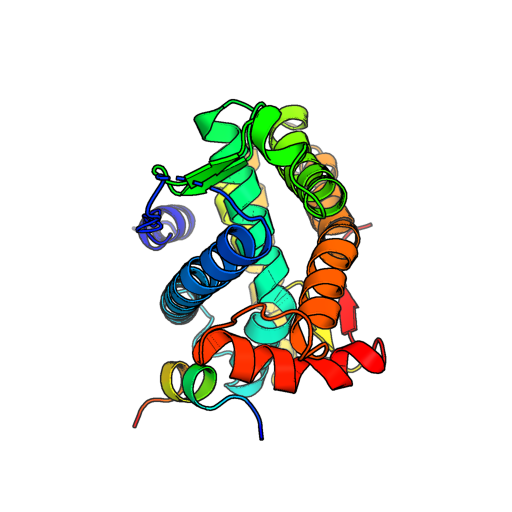5.882 5.101 -12.734 1.00 253.85 766 ALA A O 1
ATOM 1882 N N . GLY A 1 239 ? 6.300 2.908 -13.082 1.00 213.90 767 GLY A N 1
ATOM 1883 C CA . GLY A 1 239 ? 5.912 2.926 -14.483 1.00 195.16 767 GLY A CA 1
ATOM 1884 C C . GLY A 1 239 ? 7.021 3.548 -15.324 1.00 198.07 767 GLY A C 1
ATOM 1885 O O . GLY A 1 239 ? 6.757 4.169 -16.355 1.00 191.92 767 GLY A O 1
ATOM 1886 N N . SER A 1 240 ? 8.261 3.362 -14.844 1.00 188.92 768 SER A N 1
ATOM 1887 C CA . SER A 1 240 ? 9.462 3.956 -15.404 1.00 180.16 768 SER A CA 1
ATOM 1888 C C . SER A 1 240 ? 10.100 2.978 -16.386 1.00 175.96 768 SER A C 1
ATOM 1889 O O . SER A 1 240 ? 11.273 2.626 -16.260 1.00 174.85 768 SER A O 1
ATOM 1892 N N . VAL A 1 241 ? 9.297 2.557 -17.369 1.00 165.86 769 VAL A N 1
ATOM 1893 C CA . VAL A 1 241 ? 9.673 1.524 -18.319 1.00 150.78 769 VAL A CA 1
ATOM 1894 C C . VAL A 1 241 ? 9.130 1.911 -19.691 1.00 148.08 769 VAL A C 1
ATOM 1895 O O . VAL A 1 241 ? 7.935 2.136 -19.857 1.00 131.34 769 VAL A O 1
ATOM 1899 N N . LYS A 1 242 ? 10.031 1.972 -20.672 1.00 157.47 770 LYS A N 1
ATOM 1900 C CA . LYS A 1 242 ? 9.705 2.432 -22.009 1.00 150.84 770 LYS A CA 1
ATOM 1901 C C . LYS A 1 242 ? 9.471 1.222 -22.910 1.00 137.10 770 LYS A C 1
ATOM 1902 O O . LYS A 1 242 ? 10.408 0.470 -23.178 1.00 160.14 770 LYS A O 1
ATOM 1908 N N . PRO A 1 243 ? 8.220 0.971 -23.366 1.00 123.25 771 PRO A N 1
ATOM 1909 C CA . PRO A 1 243 ? 7.965 0.031 -24.471 1.00 138.12 771 PRO A CA 1
ATOM 1910 C C . PRO A 1 243 ? 8.259 0.594 -25.873 1.00 159.98 771 PRO A C 1
ATOM 1911 O O . PRO A 1 243 ? 7.442 1.312 -26.455 1.00 149.33 771 PRO A O 1
ATOM 1915 N N . LEU A 1 244 ? 9.427 0.243 -26.434 1.00 165.29 772 LEU A N 1
ATOM 1916 C CA . LEU A 1 244 ? 9.829 0.688 -27.763 1.00 146.37 772 LEU A CA 1
ATOM 1917 C C . LEU A 1 244 ? 8.948 0.017 -28.816 1.00 153.41 772 LEU A C 1
ATOM 1918 O O . LEU A 1 244 ? 8.934 -1.206 -28.940 1.00 195.03 772 LEU A O 1
ATOM 1923 N N . LEU A 1 245 ? 8.219 0.819 -29.590 1.00 157.14 773 LEU A N 1
ATOM 1924 C CA . LEU A 1 245 ? 7.333 0.254 -30.595 1.00 154.60 773 LEU A CA 1
ATOM 1925 C C . LEU A 1 245 ? 7.829 0.603 -31.993 1.00 165.96 773 LEU A C 1
ATOM 1926 O O . LEU A 1 245 ? 9.009 0.906 -32.207 1.00 156.63 773 LEU A O 1
ATOM 1931 N N . PHE A 1 246 ? 6.885 0.541 -32.935 1.00 157.41 774 PHE A N 1
ATOM 1932 C CA . PHE A 1 246 ? 7.169 0.745 -34.343 1.00 179.67 774 PHE A CA 1
ATOM 1933 C C . PHE A 1 246 ? 6.133 1.716 -34.879 1.00 182.60 774 PHE A C 1
ATOM 1934 O O . PHE A 1 246 ? 6.382 2.438 -35.842 1.00 209.02 774 PHE A O 1
ATOM 1942 N N . HIS A 1 247 ? 4.978 1.719 -34.211 1.00 176.02 775 HIS A N 1
ATOM 1943 C CA . HIS A 1 247 ? 3.832 2.471 -34.677 1.00 182.44 775 HIS A CA 1
ATOM 1944 C C . HIS A 1 247 ? 3.253 3.291 -33.514 1.00 165.73 775 HIS A C 1
ATOM 1945 O O . HIS A 1 247 ? 3.610 4.489 -33.425 1.00 120.64 775 HIS A O 1
ATOM 1952 N N . SER B 2 1 ? 19.386 -4.359 -3.808 0.50 179.80 16 SER B N 1
ATOM 1953 C CA . SER B 2 1 ? 20.175 -5.550 -4.237 1.00 184.99 16 SER B CA 1
ATOM 1954 C C . SER B 2 1 ? 19.566 -6.147 -5.502 1.00 191.12 16 SER B C 1
ATOM 1955 O O . SER B 2 1 ? 18.543 -6.834 -5.459 1.00 189.08 16 SER B O 1
ATOM 1958 N N . ARG B 2 2 ? 20.203 -5.852 -6.637 1.00 199.25 17 ARG B N 1
ATOM 1959 C CA . ARG B 2 2 ? 19.846 -6.498 -7.890 1.00 187.62 17 ARG B CA 1
ATOM 1960 C C . ARG B 2 2 ? 20.042 -8.009 -7.719 1.00 170.53 17 ARG B C 1
ATOM 1961 O O . ARG B 2 2 ? 20.826 -8.421 -6.863 1.00 168.93 17 ARG B O 1
ATOM 1969 N N . PRO B 2 3 ? 19.353 -8.872 -8.514 1.00 133.81 18 PRO B N 1
ATOM 1970 C CA . PRO B 2 3 ? 19.119 -10.276 -8.155 1.00 130.59 18 PRO B CA 1
ATOM 1971 C C . PRO B 2 3 ? 20.316 -11.214 -8.318 1.00 146.47 18 PRO B C 1
ATOM 1972 O O . PRO B 2 3 ? 20.960 -11.228 -9.371 1.00 149.14 18 PRO B O 1
ATOM 1976 N N . ALA B 2 4 ? 20.547 -12.030 -7.272 1.00 143.27 19 ALA B N 1
ATOM 1977 C CA . ALA B 2 4 ? 21.793 -12.735 -6.988 1.00 142.86 19 ALA B CA 1
ATOM 1978 C C . ALA B 2 4 ? 22.130 -13.721 -8.097 1.00 155.17 19 ALA B C 1
ATOM 1979 O O . ALA B 2 4 ? 23.175 -13.611 -8.745 1.00 161.98 19 ALA B O 1
ATOM 1981 N N . ILE B 2 5 ? 21.228 -14.697 -8.259 1.00 151.92 20 ILE B N 1
ATOM 1982 C CA . ILE B 2 5 ? 21.338 -15.712 -9.289 1.00 108.71 20 ILE B CA 1
ATOM 1983 C C . ILE B 2 5 ? 21.390 -15.012 -10.639 1.00 104.89 20 ILE B C 1
ATOM 1984 O O . ILE B 2 5 ? 22.405 -15.129 -11.302 1.00 108.18 20 ILE B O 1
ATOM 1989 N N . LEU B 2 6 ? 20.367 -14.229 -11.020 1.00 99.91 21 LEU B N 1
ATOM 1990 C CA . LEU B 2 6 ? 20.445 -13.701 -12.378 1.00 102.13 21 LEU B CA 1
ATOM 1991 C C . LEU B 2 6 ? 21.816 -13.088 -12.631 1.00 94.96 21 LEU B C 1
ATOM 1992 O O . LEU B 2 6 ? 22.361 -13.193 -13.719 1.00 95.84 21 LEU B O 1
ATOM 1997 N N . TYR B 2 7 ? 22.368 -12.420 -11.629 1.00 117.73 22 TYR B N 1
ATOM 1998 C CA . TYR B 2 7 ? 23.620 -11.729 -11.847 1.00 138.28 22 TYR B CA 1
ATOM 1999 C C . TYR B 2 7 ? 24.740 -12.733 -12.151 1.00 130.33 22 TYR B C 1
ATOM 2000 O O . TYR B 2 7 ? 25.396 -12.697 -13.203 1.00 116.07 22 TYR B O 1
ATOM 2009 N N . ALA B 2 8 ? 24.948 -13.640 -11.197 1.00 112.86 23 ALA B N 1
ATOM 2010 C CA . ALA B 2 8 ? 26.070 -14.560 -11.233 1.00 139.44 23 ALA B CA 1
ATOM 2011 C C . ALA B 2 8 ? 26.166 -15.244 -12.593 1.00 136.39 23 ALA B C 1
ATOM 2012 O O . ALA B 2 8 ? 27.254 -15.575 -13.048 1.00 162.04 23 ALA B O 1
ATOM 2014 N N . LEU B 2 9 ? 25.011 -15.510 -13.213 1.00 134.45 24 LEU B N 1
ATOM 2015 C CA . LEU B 2 9 ? 24.995 -16.185 -14.500 1.00 135.50 24 LEU B CA 1
ATOM 2016 C C . LEU B 2 9 ? 25.615 -15.309 -15.581 1.00 137.20 24 LEU B C 1
ATOM 2017 O O . LEU B 2 9 ? 26.049 -15.807 -16.615 1.00 149.50 24 LEU B O 1
ATOM 2022 N N . LEU B 2 10 ? 25.617 -13.997 -15.368 1.00 123.72 25 LEU B N 1
ATOM 2023 C CA . LEU B 2 10 ? 26.006 -13.154 -16.478 1.00 130.42 25 LEU B CA 1
ATOM 2024 C C . LEU B 2 10 ? 27.469 -12.760 -16.348 1.00 144.30 25 LEU B C 1
ATOM 2025 O O . LEU B 2 10 ? 28.086 -12.363 -17.331 1.00 151.39 25 LEU B O 1
ATOM 2030 N N . SER B 2 11 ? 28.005 -12.936 -15.136 1.00 135.29 26 SER B N 1
ATOM 2031 C CA . SER B 2 11 ? 29.260 -12.352 -14.695 1.00 133.63 26 SER B CA 1
ATOM 2032 C C . SER B 2 11 ? 30.295 -13.453 -14.489 1.00 150.03 26 SER B C 1
ATOM 2033 O O . SER B 2 11 ? 31.423 -13.346 -14.964 1.00 171.23 26 SER B O 1
ATOM 2036 N N . SER B 2 12 ? 29.889 -14.482 -13.731 1.00 158.10 27 SER B N 1
ATOM 2037 C CA . SER B 2 12 ? 30.700 -15.624 -13.333 1.00 148.42 27 SER B CA 1
ATOM 2038 C C . SER B 2 12 ? 31.760 -15.220 -12.305 1.00 153.83 27 SER B C 1
ATOM 2039 O O . SER B 2 12 ? 31.457 -14.579 -11.300 1.00 161.99 27 SER B O 1
ATOM 2042 N N . SER B 2 13 ? 33.003 -15.635 -12.559 1.00 168.06 28 SER B N 1
ATOM 2043 C CA . SER B 2 13 ? 34.147 -15.408 -11.687 1.00 163.92 28 SER B CA 1
ATOM 2044 C C . SER B 2 13 ? 33.791 -15.650 -10.211 1.00 135.49 28 SER B C 1
ATOM 2045 O O . SER B 2 13 ? 34.660 -16.202 -9.502 1.00 123.63 28 SER B O 1
#

Organism: NCBI:txid32644

Nearest PDB structures (foldseek):
  7yxp-assembly1_A  TM=1.004E+00  e=5.165E-36  unidentified
  6w9m-assembly1_A  TM=9.894E-01  e=1.253E-31  synthetic construct
  7yxr-assembly1_A  TM=9.871E-01  e=2.238E-31  unidentified
  3ry9-assembly2_B  TM=9.742E-01  e=2.631E-27  synthetic construct
  3vhv-assembly1_A  TM=9.709E-01  e=6.918E-24  Homo sapiens

CATH classification: 1.10.565.10

InterPro domains:
  IPR000536 Nuclear hormone receptor, ligand-binding domain [PF00104] (28-202)
  IPR000536 Nuclear hormone receptor, ligand-binding domain [PS51843] (1-230)
  IPR000536 Nuclear hormone receptor, ligand-binding domain [SM00430] (37-201)
  IPR001723 Nuclear hormone receptor [PR00398] (38-59)
  IPR001723 Nuclear hormone receptor [PR00398] (59-75)
  IPR001723 Nuclear hormone receptor [PR00398] (128-143)
  IPR035500 Nuclear hormone receptor-like domain superfamily [G3DSA:1.10.565.10] (1-248)
  IPR035500 Nuclear hormone receptor-like domain superfamily [SSF48508] (2-248)
  IPR050200 Nuclear hormone receptor family NR3 subfamily [PTHR48092] (2-229)

Foldseek 3Di:
DDDLLVVLVPLPDDFDAQPDPPPAAPLVLLLSLQVLLLVVLVSVLVSQVSRVLNVPFDPCLNLFLCLQLVLLLLLLVQLVCCCVPVVLQWRPSGVNDIGHPVCCVHPPRVVLRVLSSVSNVLCNVLVDDPSLSSLLSVLSSLFKAFLPGDPRHVSSVVVNVVSVQSNLVVVVCPPCSPPSCCSSLVSLQCSVVSSVRVLVVVLCVLVVVVVSRHHDPSVNVSSVVCVVVVVVVRMDGDGDD/DPDDVVVCVVPPD

Radius of gyration: 17.79 Å; Cα contacts (8 Å, |Δi|>4): 304; chains: 2; bounding box: 47×43×55 Å

Solvent-accessible surface area: 12400 Å² total; per-residue (Å²): 254,104,75,44,22,46,60,2,80,105,38,38,43,153,79,43,135,3,70,21,110,73,146,80,80,12,55,87,0,22,11,5,25,26,104,4,15,4,83,21,6,50,24,6,2,116,6,0,65,52,8,49,29,6,107,111,10,73,45,49,2,0,7,26,0,7,6,21,0,18,25,5,1,25,4,3,12,8,0,21,39,0,22,124,141,19,101,19,117,75,0,9,14,0,62,54,0,46,0,55,107,130,42,5,136,27,91,171,1,100,109,17,0,58,46,19,25,118,2,0,55,39,1,40,153,11,106,5,51,83,47,7,6,3,0,0,5,2,0,1,0,2,1,13,4,21,130,102,38,26,137,26,87,76,55,5,66,131,21,29,137,50,5,19,138,8,0,9,115,6,16,82,165,116,86,60,68,172,73,44,19,115,69,0,0,77,5,4,8,33,2,37,137,22,13,33,34,13,12,114,68,18,12,133,10,32,79,48,163,116,74,89,24,104,30,36,122,10,5,26,38,4,1,57,18,0,30,77,81,40,170,82,51,26,33,106,68,40,79,59,99,149,123,3,63,55,2,67,50,61,3,42,80,162

B-factor: mean 142.01, std 34.92, range [68.52, 372.37]

Sequence (254 aa):
FPTLISLLEVIEPEVLYSGYDSTDTSTRLMSTLNRLGGRQVVSAVKWAKALPGFRNLHLDDQMTLLQYSWMSLMAFSLGWRSYKQSNGNMLCFAPDLVINEERMQLPYMYDQCQQMLKISSEFVRLQVSYDEYLCMKVLLLLSTVPKDGLKSQAVFDEIRMTYIKELGKAIVKSSQNWQRFYQLTKLLDSMHEMVGGLLQFCFYTFVNKSLSVEFPEMLAEIISNQLPKFKAGSVKPLLFHSRPAILYALLSSS

Secondary structure (DSSP, 8-state):
---HHHHHHHHSPPP----------HHHHHHHHHHHHHHHHHHHHHHHHTSTTTTTS-HHHHHHHHHHHHHHHHHHHHHHHHHHHHTTSSEESSSS-EE-HHHHTSTTTHHHHHHHHHHHHHHHHHT--HHHHHHHHHHHHTTEEESS--TTHHHHHHHHHHHHHHHHHHHH----TTTHHHHHHHHHHHHHHHHHHHHHHHHHHHH-GGG-----HHHHHHHHHHHHHHHTT-EEE----/---HHHHHHHH--